Protein AF-0000000084497640 (afdb_homodimer)

Foldseek 3Di:
DFKDKDKDQAAQVVLVVLLCVLCVVVQKDFPDKDFVQVVQVVVVHGFGTKMKTFMDRVVLVVVVCVQPVCLVVCDDWIWMWHDDPNMTMIITGQSLVVCVPPVVDNSVSSVVVVVVSVVSSVVD/DFKDKDKDQAAQVVLVVLLCVLCVVVQKDFPDKDFVQVVCVVVVHGFGTKMKTFMDRVVLVVVVCVQPVCLVVCDDWIWMWHDDPNMTMIMTGQSLVVCVPPVVDNSVSSVVVVVVSVVSSVVD

Radius of gyration: 17.36 Å; Cα contacts (8 Å, |Δi|>4): 453; chains: 2; bounding box: 45×47×36 Å

Nearest PDB structures (foldseek):
  1q9u-assembly1_B  TM=9.230E-01  e=1.832E-12  Geobacillus stearothermophilus
  1j3m-assembly1_B  TM=8.803E-01  e=1.559E-10  Thermus thermophilus
  7tj1-assembly1_C  TM=8.825E-01  e=1.956E-09  Brucella abortus 2308
  7ojn-assembly1_L  TM=2.906E-01  e=2.923E+00  Mammarenavirus lassaense
  7ckl-assembly1_A  TM=2.192E-01  e=4.114E+00  Mammarenavirus lassaense

Sequence (248 aa):
MYSYERTVDKNAEQVFGELHKILKENNWVIMSYIDVKEIFSKMKEKLNPYYILDVCFPPAAVELIRDSIDIGAFIPCKLVLIENDGKTRILMPKPSVFSREYLNSDGKIAEKYESALIELINKIMYSYERTVDKNAEQVFGELHKILKENNWVIMSYIDVKEIFSKMKEKLNPYYILDVCFPPAAVELIRDSIDIGAFIPCKLVLIENDGKTRILMPKPSVFSREYLNSDGKIAEKYESALIELINKI

Solvent-accessible surface area (backbone atoms only — not comparable to full-atom values): 13259 Å² total; per-residue (Å²): 130,61,53,50,73,50,74,43,93,38,41,44,67,60,48,50,53,52,48,53,52,56,32,50,77,68,65,30,41,78,75,44,70,43,63,49,31,58,57,30,46,77,70,77,42,87,58,61,58,31,36,41,31,30,32,40,39,68,72,54,56,52,55,44,39,73,73,32,78,69,47,54,70,58,45,61,46,48,40,28,38,42,33,56,95,59,22,20,36,39,42,27,57,37,50,23,53,49,28,41,73,72,61,82,36,89,19,62,70,44,39,54,54,51,52,53,52,49,57,57,59,67,71,104,131,60,54,50,73,49,74,44,93,37,40,44,68,58,50,50,53,51,48,53,52,54,33,50,77,69,65,29,40,78,76,44,72,44,64,47,30,59,57,30,46,78,69,76,41,88,58,62,56,32,36,40,32,30,33,42,40,68,72,54,54,53,55,43,38,72,74,34,77,67,47,53,72,57,44,61,45,46,40,27,35,41,31,55,95,59,22,18,36,39,40,26,56,38,50,23,53,49,27,40,72,73,62,80,36,89,17,61,69,43,39,54,54,50,52,55,51,51,57,57,57,66,71,105

Organism: NCBI:txid312540

InterPro domains:
  IPR005180 Domain of unknown function DUF302 [PF03625] (4-123)
  IPR005180 Domain of unknown function DUF302 [cd14797] (4-124)
  IPR016796 Uncharacterised conserved protein UCP021774 [PIRSF021774] (1-123)
  IPR035923 TT1751-like domain superfamily [G3DSA:3.30.310.70] (1-123)
  IPR035923 TT1751-like domain superfamily [SSF103247] (1-123)

Structure (mmCIF, N/CA/C/O backbone):
data_AF-0000000084497640-model_v1
#
loop_
_entity.id
_entity.type
_entity.pdbx_description
1 polymer 'DUF302 domain-containing protein'
#
loop_
_atom_site.group_PDB
_atom_site.id
_atom_site.type_symbol
_atom_site.label_atom_id
_atom_site.label_alt_id
_atom_site.label_comp_id
_atom_site.label_asym_id
_atom_site.label_entity_id
_atom_site.label_seq_id
_atom_site.pdbx_PDB_ins_code
_atom_site.Cartn_x
_atom_site.Cartn_y
_atom_site.Cartn_z
_atom_site.occupancy
_atom_site.B_iso_or_equiv
_atom_site.auth_seq_id
_atom_site.auth_comp_id
_atom_site.auth_asym_id
_atom_site.auth_atom_id
_atom_site.pdbx_PDB_model_num
ATOM 1 N N . MET A 1 1 ? 0.017 -1.852 -18.906 1 89 1 MET A N 1
ATOM 2 C CA . MET A 1 1 ? -0.451 -2.752 -17.859 1 89 1 MET A CA 1
ATOM 3 C C . MET A 1 1 ? 0.077 -2.32 -16.484 1 89 1 MET A C 1
ATOM 5 O O . MET A 1 1 ? 1.282 -2.131 -16.312 1 89 1 MET A O 1
ATOM 9 N N . TYR A 1 2 ? -0.835 -2.217 -15.477 1 95.44 2 TYR A N 1
ATOM 10 C CA . TYR A 1 2 ? -0.455 -1.606 -14.203 1 95.44 2 TYR A CA 1
ATOM 11 C C . TYR A 1 2 ? 0.009 -2.662 -13.211 1 95.44 2 TYR A C 1
ATOM 13 O O . TYR A 1 2 ? 0.618 -2.336 -12.188 1 95.44 2 TYR A O 1
ATOM 21 N N . SER A 1 3 ? -0.295 -3.934 -13.547 1 97.69 3 SER A N 1
ATOM 22 C CA . SER A 1 3 ? -0.028 -4.992 -12.586 1 97.69 3 SER A CA 1
ATOM 23 C C . SER A 1 3 ? 0.501 -6.246 -13.273 1 97.69 3 SER A C 1
ATOM 25 O O . SER A 1 3 ? 0.356 -6.406 -14.484 1 97.69 3 SER A O 1
ATOM 27 N N . TYR A 1 4 ? 1.282 -6.945 -12.508 1 98.44 4 TYR A N 1
ATOM 28 C CA . TYR A 1 4 ? 1.566 -8.344 -12.812 1 98.44 4 TYR A CA 1
ATOM 29 C C . TYR A 1 4 ? 0.533 -9.266 -12.172 1 98.44 4 TYR A C 1
ATOM 31 O O . TYR A 1 4 ? 0.113 -9.039 -11.039 1 98.44 4 TYR A O 1
ATOM 39 N N . GLU A 1 5 ? 0.088 -10.25 -12.961 1 98 5 GLU A N 1
ATOM 40 C CA . GLU A 1 5 ? -0.88 -11.203 -12.43 1 98 5 GLU A CA 1
ATOM 41 C C . GLU A 1 5 ? -0.507 -12.633 -12.812 1 98 5 GLU A C 1
ATOM 43 O O . GLU A 1 5 ? -0.038 -12.883 -13.93 1 98 5 GLU A O 1
ATOM 48 N N . ARG A 1 6 ? -0.733 -13.523 -11.906 1 98.31 6 ARG A N 1
ATOM 49 C CA . ARG A 1 6 ? -0.476 -14.945 -12.117 1 98.31 6 ARG A CA 1
ATOM 50 C C . ARG A 1 6 ? -1.462 -15.805 -11.328 1 98.31 6 ARG A C 1
ATOM 52 O O . ARG A 1 6 ? -1.712 -15.547 -10.148 1 98.31 6 ARG A O 1
ATOM 59 N N . THR A 1 7 ? -2.045 -16.781 -12 1 98.62 7 THR A N 1
ATOM 60 C CA . THR A 1 7 ? -2.934 -17.719 -11.328 1 98.62 7 THR A CA 1
ATOM 61 C C . THR A 1 7 ? -2.277 -19.094 -11.203 1 98.62 7 THR A C 1
ATOM 63 O O . THR A 1 7 ? -1.694 -19.594 -12.164 1 98.62 7 THR A O 1
ATOM 66 N N . VAL A 1 8 ? -2.314 -19.641 -10.031 1 98.75 8 VAL A N 1
ATOM 67 C CA . VAL A 1 8 ? -1.711 -20.953 -9.781 1 98.75 8 VAL A CA 1
ATOM 68 C C . VAL A 1 8 ? -2.762 -21.906 -9.219 1 98.75 8 VAL A C 1
ATOM 70 O O . VAL A 1 8 ? -3.742 -21.469 -8.609 1 98.75 8 VAL A O 1
ATOM 73 N N . ASP A 1 9 ? -2.543 -23.219 -9.406 1 98.44 9 ASP A N 1
ATOM 74 C CA . ASP A 1 9 ? -3.459 -24.25 -8.938 1 98.44 9 ASP A CA 1
ATOM 75 C C . ASP A 1 9 ? -3.137 -24.656 -7.5 1 98.44 9 ASP A C 1
ATOM 77 O O . ASP A 1 9 ? -2.844 -25.828 -7.23 1 98.44 9 ASP A O 1
ATOM 81 N N . LYS A 1 10 ? -3.209 -23.75 -6.617 1 98.62 10 LYS A N 1
ATOM 82 C CA . LYS A 1 10 ? -2.988 -23.891 -5.18 1 98.62 10 LYS A CA 1
ATOM 83 C C . LYS A 1 10 ? -3.912 -22.969 -4.391 1 98.62 10 LYS A C 1
ATOM 85 O O . LYS A 1 10 ? -4.34 -21.922 -4.898 1 98.62 10 LYS A O 1
ATOM 90 N N . ASN A 1 11 ? -4.293 -23.328 -3.191 1 98.56 11 ASN A N 1
ATOM 91 C CA . ASN A 1 11 ? -5.094 -22.438 -2.371 1 98.56 11 ASN A CA 1
ATOM 92 C C . ASN A 1 11 ? -4.246 -21.312 -1.781 1 98.56 11 ASN A C 1
ATOM 94 O O . ASN A 1 11 ? -3.02 -21.328 -1.886 1 98.56 11 ASN A O 1
ATOM 98 N N . ALA A 1 12 ? -4.887 -20.359 -1.249 1 98.75 12 ALA A N 1
ATOM 99 C CA . ALA A 1 12 ? -4.219 -19.125 -0.833 1 98.75 12 ALA A CA 1
ATOM 100 C C . ALA A 1 12 ? -3.227 -19.406 0.295 1 98.75 12 ALA A C 1
ATOM 102 O O . ALA A 1 12 ? -2.16 -18.781 0.355 1 98.75 12 ALA A O 1
ATOM 103 N N . GLU A 1 13 ? -3.564 -20.25 1.23 1 98.31 13 GLU A N 1
ATOM 104 C CA . GLU A 1 13 ? -2.684 -20.562 2.352 1 98.31 13 GLU A CA 1
ATOM 105 C C . GLU A 1 13 ? -1.397 -21.234 1.872 1 98.31 13 GLU A C 1
ATOM 107 O O . GLU A 1 13 ? -0.313 -20.938 2.377 1 98.31 13 GLU A O 1
ATOM 112 N N . GLN A 1 14 ? -1.541 -22.156 0.966 1 98.69 14 GLN A N 1
ATOM 113 C CA . GLN A 1 14 ? -0.376 -22.797 0.363 1 98.69 14 GLN A CA 1
ATOM 114 C C . GLN A 1 14 ? 0.519 -21.766 -0.325 1 98.69 14 GLN A C 1
ATOM 116 O O . GLN A 1 14 ? 1.742 -21.797 -0.174 1 98.69 14 GLN A O 1
ATOM 121 N N . VAL A 1 15 ? -0.114 -20.875 -1.109 1 98.81 15 VAL A N 1
ATOM 122 C CA . VAL A 1 15 ? 0.632 -19.828 -1.817 1 98.81 15 VAL A CA 1
ATOM 123 C C . VAL A 1 15 ? 1.354 -18.938 -0.812 1 98.81 15 VAL A C 1
ATOM 125 O O . VAL A 1 15 ? 2.529 -18.609 -0.995 1 98.81 15 VAL A O 1
ATOM 128 N N . PHE A 1 16 ? 0.647 -18.547 0.263 1 98.75 16 PHE A N 1
ATOM 129 C CA . PHE A 1 16 ? 1.242 -17.703 1.296 1 98.75 16 PHE A CA 1
ATOM 130 C C . PHE A 1 16 ? 2.477 -18.359 1.891 1 98.75 16 PHE A C 1
ATOM 132 O O . PHE A 1 16 ? 3.521 -17.734 2.037 1 98.75 16 PHE A O 1
ATOM 139 N N . GLY A 1 17 ? 2.314 -19.594 2.25 1 98.62 17 GLY A N 1
ATOM 140 C CA . GLY A 1 17 ? 3.43 -20.328 2.822 1 98.62 17 GLY A CA 1
ATOM 141 C C . GLY A 1 17 ? 4.625 -20.422 1.892 1 98.62 17 GLY A C 1
ATOM 142 O O . GLY A 1 17 ? 5.762 -20.203 2.312 1 98.62 17 GLY A O 1
ATOM 143 N N . GLU A 1 18 ? 4.434 -20.766 0.661 1 98.62 18 GLU A N 1
ATOM 144 C CA . GLU A 1 18 ? 5.508 -20.859 -0.325 1 98.62 18 GLU A CA 1
ATOM 145 C C . GLU A 1 18 ? 6.152 -19.5 -0.568 1 98.62 18 GLU A C 1
ATOM 147 O O . GLU A 1 18 ? 7.375 -19.406 -0.705 1 98.62 18 GLU A O 1
ATOM 152 N N . LEU A 1 19 ? 5.289 -18.484 -0.699 1 98.75 19 LEU A N 1
ATOM 153 C CA . LEU A 1 19 ? 5.777 -17.125 -0.874 1 98.75 19 LEU A CA 1
ATOM 154 C C . LEU A 1 19 ? 6.695 -16.719 0.276 1 98.75 19 LEU A C 1
ATOM 156 O O . LEU A 1 19 ? 7.77 -16.156 0.051 1 98.75 19 LEU A O 1
ATOM 160 N N . HIS A 1 20 ? 6.246 -16.953 1.507 1 98.44 20 HIS A N 1
ATOM 161 C CA . HIS A 1 20 ? 7.043 -16.641 2.686 1 98.44 20 HIS A CA 1
ATOM 162 C C . HIS A 1 20 ? 8.414 -17.297 2.611 1 98.44 20 HIS A C 1
ATOM 164 O O . HIS A 1 20 ? 9.438 -16.656 2.861 1 98.44 20 HIS A O 1
ATOM 170 N N . LYS A 1 21 ? 8.445 -18.594 2.26 1 98.5 21 LYS A N 1
ATOM 171 C CA . LYS A 1 21 ? 9.688 -19.359 2.172 1 98.5 21 LYS A CA 1
ATOM 172 C C . LYS A 1 21 ? 10.609 -18.781 1.096 1 98.5 21 LYS A C 1
ATOM 174 O O . LYS A 1 21 ? 11.789 -18.531 1.349 1 98.5 21 LYS A O 1
ATOM 179 N N . ILE A 1 22 ? 10.055 -18.562 -0.081 1 98.62 22 ILE A N 1
ATOM 180 C CA . ILE A 1 22 ? 10.844 -18.094 -1.218 1 98.62 22 ILE A CA 1
ATOM 181 C C . ILE A 1 22 ? 11.414 -16.703 -0.92 1 98.62 22 ILE A C 1
ATOM 183 O O . ILE A 1 22 ? 12.586 -16.438 -1.203 1 98.62 22 ILE A O 1
ATOM 187 N N . LEU A 1 23 ? 10.578 -15.789 -0.378 1 98.62 23 LEU A N 1
ATOM 188 C CA . LEU A 1 23 ? 11.031 -14.438 -0.063 1 98.62 23 LEU A CA 1
ATOM 189 C C . LEU A 1 23 ? 12.133 -14.469 0.993 1 98.62 23 LEU A C 1
ATOM 191 O O . LEU A 1 23 ? 13.172 -13.82 0.833 1 98.62 23 LEU A O 1
ATOM 195 N N . LYS A 1 24 ? 11.922 -15.258 2.035 1 98 24 LYS A N 1
ATOM 196 C CA . LYS A 1 24 ? 12.906 -15.375 3.107 1 98 24 LYS A CA 1
ATOM 197 C C . LYS A 1 24 ? 14.25 -15.867 2.572 1 98 24 LYS A C 1
ATOM 199 O O . LYS A 1 24 ? 15.297 -15.336 2.926 1 98 24 LYS A O 1
ATOM 204 N N . GLU A 1 25 ? 14.242 -16.844 1.705 1 98.25 25 GLU A N 1
ATOM 205 C CA . GLU A 1 25 ? 15.453 -17.438 1.135 1 98.25 25 GLU A CA 1
ATOM 206 C C . GLU A 1 25 ? 16.188 -16.422 0.259 1 98.25 25 GLU A C 1
ATOM 208 O O . GLU A 1 25 ? 17.375 -16.625 -0.057 1 98.25 25 GLU A O 1
ATOM 213 N N . ASN A 1 26 ? 15.492 -15.422 -0.158 1 98.25 26 ASN A N 1
ATOM 214 C CA . ASN A 1 26 ? 16.094 -14.438 -1.053 1 98.25 26 ASN A CA 1
ATOM 215 C C . ASN A 1 26 ? 16.188 -13.07 -0.394 1 98.25 26 ASN A C 1
ATOM 217 O O . ASN A 1 26 ? 16.297 -12.055 -1.081 1 98.25 26 ASN A O 1
ATOM 221 N N . ASN A 1 27 ? 15.984 -12.93 0.915 1 97.12 27 ASN A N 1
ATOM 222 C CA . ASN A 1 27 ? 16.25 -11.766 1.755 1 97.12 27 ASN A CA 1
ATOM 223 C C . ASN A 1 27 ? 15.18 -10.695 1.574 1 97.12 27 ASN A C 1
ATOM 225 O O . ASN A 1 27 ? 15.453 -9.5 1.729 1 97.12 27 ASN A O 1
ATOM 229 N N . TRP A 1 28 ? 14.109 -11.117 1.105 1 98.19 28 TRP A N 1
ATOM 230 C CA . TRP A 1 28 ? 12.914 -10.289 1.163 1 98.19 28 TRP A CA 1
ATOM 231 C C . TRP A 1 28 ? 12.141 -10.539 2.451 1 98.19 28 TRP A C 1
ATOM 233 O O . TRP A 1 28 ? 12.297 -11.586 3.086 1 98.19 28 TRP A O 1
ATOM 243 N N . VAL A 1 29 ? 11.383 -9.547 2.799 1 96.62 29 VAL A N 1
ATOM 244 C CA . VAL A 1 29 ? 10.617 -9.625 4.035 1 96.62 29 VAL A CA 1
ATOM 245 C C . VAL A 1 29 ? 9.141 -9.344 3.754 1 96.62 29 VAL A C 1
ATOM 247 O O . VAL A 1 29 ? 8.812 -8.406 3.027 1 96.62 29 VAL A O 1
ATOM 250 N N . ILE A 1 30 ? 8.273 -10.234 4.242 1 97.81 30 ILE A N 1
ATOM 251 C CA . ILE A 1 30 ? 6.875 -9.836 4.34 1 97.81 30 ILE A CA 1
ATOM 252 C C . ILE A 1 30 ? 6.699 -8.852 5.496 1 97.81 30 ILE A C 1
ATOM 254 O O . ILE A 1 30 ? 6.715 -9.25 6.66 1 97.81 30 ILE A O 1
ATOM 258 N N . MET A 1 31 ? 6.52 -7.602 5.156 1 95.88 31 MET A N 1
ATOM 259 C CA . MET A 1 31 ? 6.469 -6.551 6.164 1 95.88 31 MET A CA 1
ATOM 260 C C . MET A 1 31 ? 5.16 -6.605 6.945 1 95.88 31 MET A C 1
ATOM 262 O O . MET A 1 31 ? 5.137 -6.336 8.148 1 95.88 31 MET A O 1
ATOM 266 N N . SER A 1 32 ? 4.121 -6.891 6.242 1 95.81 32 SER A N 1
ATOM 267 C CA . SER A 1 32 ? 2.791 -6.98 6.84 1 95.81 32 SER A CA 1
ATOM 268 C C . SER A 1 32 ? 1.856 -7.828 5.984 1 95.81 32 SER A C 1
ATOM 270 O O . SER A 1 32 ? 2.143 -8.086 4.812 1 95.81 32 SER A O 1
ATOM 272 N N . TYR A 1 33 ? 0.913 -8.336 6.535 1 96.81 33 TYR A N 1
ATOM 273 C CA . TYR A 1 33 ? -0.164 -8.977 5.789 1 96.81 33 TYR A CA 1
ATOM 274 C C . TYR A 1 33 ? -1.513 -8.727 6.449 1 96.81 33 TYR A C 1
ATOM 276 O O . TYR A 1 33 ? -1.582 -8.484 7.656 1 96.81 33 TYR A O 1
ATOM 284 N N . ILE A 1 34 ? -2.535 -8.719 5.734 1 97.75 34 ILE A N 1
ATOM 285 C CA . ILE A 1 34 ? -3.914 -8.578 6.184 1 97.75 34 ILE A CA 1
ATOM 286 C C . ILE A 1 34 ? -4.75 -9.75 5.676 1 97.75 34 ILE A C 1
ATOM 288 O O . ILE A 1 34 ? -4.715 -10.07 4.488 1 97.75 34 ILE A O 1
ATOM 292 N N . ASP A 1 35 ? -5.398 -10.461 6.625 1 97.69 35 ASP A N 1
ATOM 293 C CA . ASP A 1 35 ? -6.414 -11.445 6.27 1 97.69 35 ASP A CA 1
ATOM 294 C C . ASP A 1 35 ? -7.766 -10.781 6.023 1 97.69 35 ASP A C 1
ATOM 296 O O . ASP A 1 35 ? -8.531 -10.555 6.961 1 97.69 35 ASP A O 1
ATOM 300 N N . VAL A 1 36 ? -8.133 -10.562 4.781 1 98.12 36 VAL A N 1
ATOM 301 C CA . VAL A 1 36 ? -9.328 -9.797 4.426 1 98.12 36 VAL A CA 1
ATOM 302 C C . VAL A 1 36 ? -10.578 -10.625 4.715 1 98.12 36 VAL A C 1
ATOM 304 O O . VAL A 1 36 ? -11.609 -10.078 5.105 1 98.12 36 VAL A O 1
ATOM 307 N N . LYS A 1 37 ? -10.469 -11.867 4.516 1 98.06 37 LYS A N 1
ATOM 308 C CA . LYS A 1 37 ? -11.594 -12.734 4.84 1 98.06 37 LYS A CA 1
ATOM 309 C C . LYS A 1 37 ? -12 -12.578 6.301 1 98.06 37 LYS A C 1
ATOM 311 O O . LYS A 1 37 ? -13.195 -12.609 6.625 1 98.06 37 LYS A O 1
ATOM 316 N N . GLU A 1 38 ? -11.062 -12.531 7.18 1 97.06 38 GLU A N 1
ATOM 317 C CA . GLU A 1 38 ? -11.344 -12.336 8.602 1 97.06 38 GLU A CA 1
ATOM 318 C C . GLU A 1 38 ? -12.109 -11.039 8.836 1 97.06 38 GLU A C 1
ATOM 320 O O . GLU A 1 38 ? -13.031 -10.992 9.656 1 97.06 38 GLU A O 1
ATOM 325 N N . ILE A 1 39 ? -11.688 -9.945 8.195 1 96.56 39 ILE A N 1
ATOM 326 C CA . ILE A 1 39 ? -12.391 -8.672 8.305 1 96.56 39 ILE A CA 1
ATOM 327 C C . ILE A 1 39 ? -13.844 -8.844 7.875 1 96.56 39 ILE A C 1
ATOM 329 O O . ILE A 1 39 ? -14.758 -8.375 8.562 1 96.56 39 ILE A O 1
ATOM 333 N N . PHE A 1 40 ? -14.031 -9.492 6.75 1 98.31 40 PHE A N 1
ATOM 334 C CA . PHE A 1 40 ? -15.375 -9.742 6.238 1 98.31 40 PHE A CA 1
ATOM 335 C C . PHE A 1 40 ? -16.203 -10.516 7.25 1 98.31 40 PHE A C 1
ATOM 337 O O . PHE A 1 40 ? -17.359 -10.172 7.5 1 98.31 40 PHE A O 1
ATOM 344 N N . SER A 1 41 ? -15.562 -11.523 7.816 1 97.88 41 SER A N 1
ATOM 345 C CA . SER A 1 41 ? -16.266 -12.359 8.781 1 97.88 41 SER A CA 1
ATOM 346 C C . SER A 1 41 ? -16.734 -11.547 9.984 1 97.88 41 SER A C 1
ATOM 348 O O . SER A 1 41 ? -17.859 -11.711 10.453 1 97.88 41 SER A O 1
ATOM 350 N N . LYS A 1 42 ? -15.891 -10.633 10.492 1 96.38 42 LYS A N 1
ATOM 351 C CA . LYS A 1 42 ? -16.219 -9.781 11.625 1 96.38 42 LYS A CA 1
ATOM 352 C C . LYS A 1 42 ? -17.375 -8.844 11.289 1 96.38 42 LYS A C 1
ATOM 354 O O . LYS A 1 42 ? -18.109 -8.406 12.18 1 96.38 42 LYS A O 1
ATOM 359 N N . MET A 1 43 ? -17.594 -8.594 10.008 1 96.38 43 MET A N 1
ATOM 360 C CA . MET A 1 43 ? -18.672 -7.746 9.539 1 96.38 43 MET A CA 1
ATOM 361 C C . MET A 1 43 ? -19.875 -8.586 9.086 1 96.38 43 MET A C 1
ATOM 363 O O . MET A 1 43 ? -20.766 -8.086 8.406 1 96.38 43 MET A O 1
ATOM 367 N N . LYS A 1 44 ? -19.828 -9.898 9.367 1 96.94 44 LYS A N 1
ATOM 368 C CA . LYS A 1 44 ? -20.891 -10.852 9.055 1 96.94 44 LYS A CA 1
ATOM 369 C C . LYS A 1 44 ? -21.078 -10.984 7.547 1 96.94 44 LYS A C 1
ATOM 371 O O . LYS A 1 44 ? -22.203 -11.133 7.07 1 96.94 44 LYS A O 1
ATOM 376 N N . GLU A 1 45 ? -19.984 -10.844 6.852 1 97.31 45 GLU A N 1
ATOM 377 C CA . GLU A 1 45 ? -19.969 -11.039 5.402 1 97.31 45 GLU A CA 1
ATOM 378 C C . GLU A 1 45 ? -19.094 -12.242 5.027 1 97.31 45 GLU A C 1
ATOM 380 O O . GLU A 1 45 ? -18.297 -12.719 5.832 1 97.31 45 GLU A O 1
ATOM 385 N N . LYS A 1 46 ? -19.375 -12.797 3.801 1 97 46 LYS A N 1
ATOM 386 C CA . LYS A 1 46 ? -18.609 -13.938 3.314 1 97 46 LYS A CA 1
ATOM 387 C C . LYS A 1 46 ? -17.656 -13.523 2.197 1 97 46 LYS A C 1
ATOM 389 O O . LYS A 1 46 ? -18 -12.695 1.355 1 97 46 LYS A O 1
ATOM 394 N N . LEU A 1 47 ? -16.531 -14.062 2.199 1 98.31 47 LEU A N 1
ATOM 395 C CA . LEU A 1 47 ? -15.508 -13.867 1.183 1 98.31 47 LEU A CA 1
ATOM 396 C C . LEU A 1 47 ? -14.578 -15.078 1.109 1 98.31 47 LEU A C 1
ATOM 398 O O . LEU A 1 47 ? -14.211 -15.641 2.141 1 98.31 47 LEU A O 1
ATOM 402 N N . ASN A 1 48 ? -14.258 -15.516 -0.073 1 98.44 48 ASN A N 1
ATOM 403 C CA . ASN A 1 48 ? -13.203 -16.516 -0.212 1 98.44 48 ASN A CA 1
ATOM 404 C C . ASN A 1 48 ? -11.867 -16.016 0.332 1 98.44 48 ASN A C 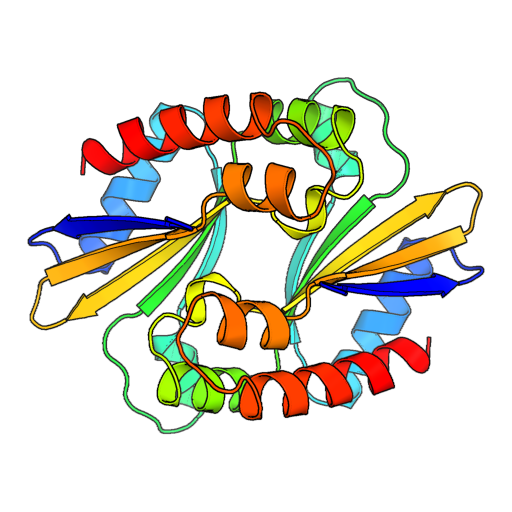1
ATOM 406 O O . ASN A 1 48 ? -11.688 -14.812 0.524 1 98.44 48 ASN A O 1
ATOM 410 N N . PRO A 1 49 ? -10.891 -16.938 0.624 1 98.75 49 PRO A N 1
ATOM 411 C CA . PRO A 1 49 ? -9.594 -16.484 1.144 1 98.75 49 PRO A CA 1
ATOM 412 C C . PRO A 1 49 ? -8.977 -15.367 0.309 1 98.75 49 PRO A C 1
ATOM 414 O O . PRO A 1 49 ? -8.914 -15.469 -0.919 1 98.75 49 PRO A O 1
ATOM 417 N N . TYR A 1 50 ? -8.625 -14.352 0.926 1 98.81 50 TYR A N 1
ATOM 418 C CA . TYR A 1 50 ? -8.141 -13.094 0.362 1 98.81 50 TYR A CA 1
ATOM 419 C C . TYR A 1 50 ? -7.129 -12.43 1.287 1 98.81 50 TYR A C 1
ATOM 421 O O . TYR A 1 50 ? -7.469 -12.039 2.406 1 98.81 50 TYR A O 1
ATOM 429 N N . TYR A 1 51 ? -5.816 -12.312 0.786 1 98.75 51 TYR A N 1
ATOM 430 C CA . TYR A 1 51 ? -4.746 -11.727 1.588 1 98.75 51 TYR A CA 1
ATOM 431 C C . TYR A 1 51 ? -4.102 -10.555 0.861 1 98.75 51 TYR A C 1
ATOM 433 O O . TYR A 1 51 ? -3.934 -10.586 -0.361 1 98.75 51 TYR A O 1
ATOM 441 N N . ILE A 1 52 ? -3.816 -9.555 1.606 1 98.69 52 ILE A N 1
ATOM 442 C CA . ILE A 1 52 ? -2.988 -8.461 1.115 1 98.69 52 ILE A CA 1
ATOM 443 C C . ILE A 1 52 ? -1.657 -8.438 1.862 1 98.69 52 ILE A C 1
ATOM 445 O O . ILE A 1 52 ? -1.63 -8.375 3.094 1 98.69 52 ILE A O 1
ATOM 449 N N . LEU A 1 53 ? -0.602 -8.477 1.145 1 98.56 53 LEU A N 1
ATOM 450 C CA . LEU A 1 53 ? 0.732 -8.5 1.733 1 98.56 53 LEU A CA 1
ATOM 451 C C . LEU A 1 53 ? 1.549 -7.297 1.276 1 98.56 53 LEU A C 1
ATOM 453 O O . LEU A 1 53 ? 1.468 -6.891 0.115 1 98.56 53 LEU A O 1
ATOM 457 N N . ASP A 1 54 ? 2.332 -6.758 2.135 1 98.12 54 ASP A N 1
ATOM 458 C CA . ASP A 1 54 ? 3.432 -5.855 1.8 1 98.12 54 ASP A CA 1
ATOM 459 C C . ASP A 1 54 ? 4.777 -6.578 1.889 1 98.12 54 ASP A C 1
ATOM 461 O O . ASP A 1 54 ? 5.105 -7.16 2.924 1 98.12 54 ASP A O 1
ATOM 465 N N . VAL A 1 55 ? 5.512 -6.535 0.806 1 98.31 55 VAL A N 1
ATOM 466 C CA . VAL A 1 55 ? 6.809 -7.199 0.817 1 98.31 55 VAL A CA 1
ATOM 467 C C . VAL A 1 55 ? 7.902 -6.207 0.438 1 98.31 55 VAL A C 1
ATOM 469 O O . VAL A 1 55 ? 7.652 -5.246 -0.294 1 98.31 55 VAL A O 1
ATOM 472 N N . CYS A 1 56 ? 9.047 -6.52 0.939 1 97.75 56 CYS A N 1
ATOM 473 C CA . CYS A 1 56 ? 10.094 -5.547 0.657 1 97.75 56 CYS A CA 1
ATOM 474 C C . CYS A 1 56 ? 11.469 -6.207 0.684 1 97.75 56 CYS A C 1
ATOM 476 O O . CYS A 1 56 ? 11.664 -7.215 1.362 1 97.75 56 CYS A O 1
ATOM 478 N N . PHE A 1 57 ? 12.266 -5.73 -0.107 1 97.88 57 PHE A N 1
ATOM 479 C CA . PHE A 1 57 ? 13.711 -5.891 -0.052 1 97.88 57 PHE A CA 1
ATOM 480 C C . PHE A 1 57 ? 14.383 -4.617 0.444 1 97.88 57 PHE A C 1
ATOM 482 O O . PHE A 1 57 ? 14.492 -3.639 -0.299 1 97.88 57 PHE A O 1
ATOM 489 N N . PRO A 1 58 ? 14.938 -4.637 1.735 1 96.75 58 PRO A N 1
ATOM 490 C CA . PRO A 1 58 ? 15.328 -3.385 2.383 1 96.75 58 PRO A CA 1
ATOM 491 C C . PRO A 1 58 ? 16.312 -2.57 1.542 1 96.75 58 PRO A C 1
ATOM 493 O O . PRO A 1 58 ? 16.141 -1.359 1.384 1 96.75 58 PRO A O 1
ATOM 496 N N . PRO A 1 59 ? 17.297 -3.154 0.916 1 97.25 59 PRO A N 1
ATOM 497 C CA . PRO A 1 59 ? 18.156 -2.352 0.036 1 97.25 59 PRO A CA 1
ATOM 498 C C . PRO A 1 59 ? 17.375 -1.666 -1.081 1 97.25 59 PRO A C 1
ATOM 500 O O . PRO A 1 59 ? 17.734 -0.563 -1.504 1 97.25 59 PRO A O 1
ATOM 503 N N . ALA A 1 60 ? 16.359 -2.289 -1.611 1 97 60 ALA A N 1
ATOM 504 C CA . ALA A 1 60 ? 15.5 -1.693 -2.635 1 97 60 ALA A CA 1
ATOM 505 C C . ALA A 1 60 ? 14.82 -0.426 -2.115 1 97 60 ALA A C 1
ATOM 507 O O . ALA A 1 60 ? 14.758 0.584 -2.818 1 97 60 ALA A O 1
ATOM 508 N N . ALA A 1 61 ? 14.273 -0.542 -0.882 1 97 61 ALA A N 1
ATOM 509 C CA . ALA A 1 61 ? 13.602 0.614 -0.29 1 97 61 ALA A CA 1
ATOM 510 C C . ALA A 1 61 ? 14.531 1.823 -0.245 1 97 61 ALA A C 1
ATOM 512 O O . ALA A 1 61 ? 14.125 2.941 -0.566 1 97 61 ALA A O 1
ATOM 513 N N . VAL A 1 62 ? 15.789 1.61 0.112 1 98 62 VAL A N 1
ATOM 514 C CA . VAL A 1 62 ? 16.781 2.676 0.22 1 98 62 VAL A CA 1
ATOM 515 C C . VAL A 1 62 ? 17.016 3.307 -1.151 1 98 62 VAL A C 1
ATOM 517 O O . VAL A 1 62 ? 16.953 4.527 -1.299 1 98 62 VAL A O 1
ATOM 520 N N . GLU A 1 63 ? 17.234 2.459 -2.137 1 97.88 63 GLU A N 1
ATOM 521 C CA . GLU A 1 63 ? 17.5 2.947 -3.484 1 97.88 63 GLU A CA 1
ATOM 522 C C . GLU A 1 63 ? 16.297 3.693 -4.051 1 97.88 63 GLU A C 1
ATOM 524 O O . GLU A 1 63 ? 16.453 4.738 -4.691 1 97.88 63 GLU A O 1
ATOM 529 N N . LEU A 1 64 ? 15.133 3.209 -3.832 1 98 64 LEU A N 1
ATOM 530 C CA . LEU A 1 64 ? 13.914 3.787 -4.379 1 98 64 LEU A CA 1
ATOM 531 C C . LEU A 1 64 ? 13.633 5.152 -3.756 1 98 64 LEU A C 1
ATOM 533 O O . LEU A 1 64 ? 13.328 6.109 -4.469 1 98 64 LEU A O 1
ATOM 537 N N . ILE A 1 65 ? 13.742 5.227 -2.418 1 97.94 65 ILE A N 1
ATOM 538 C CA . ILE A 1 65 ? 13.438 6.469 -1.719 1 97.94 65 ILE A CA 1
ATOM 539 C C . ILE A 1 65 ? 14.484 7.527 -2.066 1 97.94 65 ILE A C 1
ATOM 541 O O . ILE A 1 65 ? 14.156 8.711 -2.205 1 97.94 65 ILE A O 1
ATOM 545 N N . ARG A 1 66 ? 15.742 7.094 -2.293 1 96.25 66 ARG A N 1
ATOM 546 C CA . ARG A 1 66 ? 16.781 8.023 -2.725 1 96.25 66 ARG A CA 1
ATOM 547 C C . ARG A 1 66 ? 16.484 8.57 -4.117 1 96.25 66 ARG A C 1
ATOM 549 O O . ARG A 1 66 ? 16.797 9.727 -4.418 1 96.25 66 ARG A O 1
ATOM 556 N N . ASP A 1 67 ? 15.883 7.738 -4.914 1 96.06 67 ASP A N 1
ATOM 557 C CA . ASP A 1 67 ? 15.523 8.148 -6.273 1 96.06 67 ASP A CA 1
ATOM 558 C C . ASP A 1 67 ? 14.359 9.125 -6.262 1 96.06 67 ASP A C 1
ATOM 560 O O . ASP A 1 67 ? 14.336 10.078 -7.043 1 96.06 67 ASP A O 1
ATOM 564 N N . SER A 1 68 ? 13.367 8.883 -5.41 1 96.94 68 SER A N 1
ATOM 565 C CA . SER A 1 68 ? 12.219 9.758 -5.215 1 96.94 68 SER A CA 1
ATOM 566 C C . SER A 1 68 ? 11.664 9.633 -3.801 1 96.94 68 SER A C 1
ATOM 568 O O . SER A 1 68 ? 11.156 8.578 -3.414 1 96.94 68 SER A O 1
ATOM 570 N N . ILE A 1 69 ? 11.672 10.773 -3.148 1 97.06 69 ILE A N 1
ATOM 571 C CA . ILE A 1 69 ? 11.25 10.766 -1.752 1 97.06 69 ILE A CA 1
ATOM 572 C C . ILE A 1 69 ? 9.766 10.398 -1.661 1 97.06 69 ILE A C 1
ATOM 574 O O . ILE A 1 69 ? 9.312 9.875 -0.644 1 97.06 69 ILE A O 1
ATOM 578 N N . ASP A 1 70 ? 8.992 10.57 -2.764 1 97.81 70 ASP A N 1
ATOM 579 C CA . ASP A 1 70 ? 7.547 10.367 -2.742 1 97.81 70 ASP A CA 1
ATOM 580 C C . ASP A 1 70 ? 7.191 8.914 -3.062 1 97.81 70 ASP A C 1
ATOM 582 O O . ASP A 1 70 ? 6.023 8.531 -3.012 1 97.81 70 ASP A O 1
ATOM 586 N N . ILE A 1 71 ? 8.188 8.078 -3.348 1 98.25 71 ILE A N 1
ATOM 587 C CA . ILE A 1 71 ? 7.93 6.711 -3.781 1 98.25 71 ILE A CA 1
ATOM 588 C C . ILE A 1 71 ? 7.293 5.918 -2.639 1 98.25 71 ILE A C 1
ATOM 590 O O . ILE A 1 71 ? 6.723 4.848 -2.859 1 98.25 71 ILE A O 1
ATOM 594 N N . GLY A 1 72 ? 7.34 6.414 -1.353 1 98.12 72 GLY A N 1
ATOM 595 C CA . GLY A 1 72 ? 6.664 5.809 -0.217 1 98.12 72 GLY A CA 1
ATOM 596 C C . GLY A 1 72 ? 5.168 5.672 -0.417 1 98.12 72 GLY A C 1
ATOM 597 O O . GLY A 1 72 ? 4.52 4.859 0.244 1 98.12 72 GLY A O 1
ATOM 598 N N . ALA A 1 73 ? 4.605 6.461 -1.295 1 97.81 73 ALA A N 1
ATOM 599 C CA . ALA A 1 73 ? 3.189 6.395 -1.646 1 97.81 73 ALA A CA 1
ATOM 600 C C . ALA A 1 73 ? 2.859 5.082 -2.348 1 97.81 73 ALA A C 1
ATOM 602 O O . ALA A 1 73 ? 1.691 4.695 -2.443 1 97.81 73 ALA A O 1
ATOM 603 N N . PHE A 1 74 ? 3.934 4.344 -2.836 1 97.44 74 PHE A N 1
ATOM 604 C CA . PHE A 1 74 ? 3.67 3.17 -3.658 1 97.44 74 PHE A CA 1
ATOM 605 C C . PHE A 1 74 ? 4.445 1.963 -3.145 1 97.44 74 PHE A C 1
ATOM 607 O O . PHE A 1 74 ? 4.367 0.875 -3.719 1 97.44 74 PHE A O 1
ATOM 614 N N . ILE A 1 75 ? 5.242 2.156 -2.115 1 97.19 75 ILE A N 1
ATOM 615 C CA . ILE A 1 75 ? 5.957 1.05 -1.488 1 97.19 75 ILE A CA 1
ATOM 616 C C . ILE A 1 75 ? 5.547 0.938 -0.021 1 97.19 75 ILE A C 1
ATOM 618 O O . ILE A 1 75 ? 5.086 1.913 0.578 1 97.19 75 ILE A O 1
ATOM 622 N N . PRO A 1 76 ? 5.777 -0.268 0.651 1 97.31 76 PRO A N 1
ATOM 623 C CA . PRO A 1 76 ? 6.387 -1.488 0.116 1 97.31 76 PRO A CA 1
ATOM 624 C C . PRO A 1 76 ? 5.562 -2.117 -1.005 1 97.31 76 PRO A C 1
ATOM 626 O O . PRO A 1 76 ? 4.414 -1.722 -1.229 1 97.31 76 PRO A O 1
ATOM 629 N N . CYS A 1 77 ? 6.211 -2.994 -1.72 1 97.44 77 CYS A N 1
ATOM 630 C CA . CYS A 1 77 ? 5.52 -3.66 -2.816 1 97.44 77 CYS A CA 1
ATOM 631 C C . CYS A 1 77 ? 4.379 -4.527 -2.297 1 97.44 77 CYS A C 1
ATOM 633 O O . CYS A 1 77 ? 4.566 -5.312 -1.364 1 97.44 77 CYS A O 1
ATOM 635 N N . LYS A 1 78 ? 3.262 -4.445 -2.951 1 98.31 78 LYS A N 1
ATOM 636 C CA . LYS A 1 78 ? 2.053 -5.145 -2.527 1 98.31 78 LYS A CA 1
ATOM 637 C C . LYS A 1 78 ? 1.832 -6.41 -3.35 1 98.31 78 LYS A C 1
ATOM 639 O O . LYS A 1 78 ? 2.068 -6.418 -4.559 1 98.31 78 LYS A O 1
ATOM 644 N N . LEU A 1 79 ? 1.431 -7.488 -2.658 1 98.81 79 LEU A N 1
ATOM 645 C CA . LEU A 1 79 ? 0.902 -8.695 -3.277 1 98.81 79 LEU A CA 1
ATOM 646 C C . LEU A 1 79 ? -0.492 -9.016 -2.748 1 98.81 79 LEU A C 1
ATOM 648 O O . LEU A 1 79 ? -0.725 -8.977 -1.537 1 98.81 79 LEU A O 1
ATOM 652 N N . VAL A 1 80 ? -1.375 -9.297 -3.641 1 98.88 80 VAL A N 1
ATOM 653 C CA . VAL A 1 80 ? -2.723 -9.711 -3.26 1 98.88 80 VAL A CA 1
ATOM 654 C C . VAL A 1 80 ? -2.961 -11.156 -3.678 1 98.88 80 VAL A C 1
ATOM 656 O O . VAL A 1 80 ? -2.705 -11.531 -4.824 1 98.88 80 VAL A O 1
ATOM 659 N N . LEU A 1 81 ? -3.33 -11.953 -2.74 1 98.94 81 LEU A N 1
ATOM 660 C CA . LEU A 1 81 ? -3.719 -13.336 -3.012 1 98.94 81 LEU A CA 1
ATOM 661 C C . LEU A 1 81 ? -5.234 -13.484 -2.988 1 98.94 81 LEU A C 1
ATOM 663 O O . LEU A 1 81 ? -5.867 -13.281 -1.949 1 98.94 81 LEU A O 1
ATOM 667 N N . ILE A 1 82 ? -5.801 -13.828 -4.145 1 98.88 82 ILE A N 1
ATOM 668 C CA . ILE A 1 82 ? -7.246 -13.977 -4.281 1 98.88 82 ILE A CA 1
ATOM 669 C C . ILE A 1 82 ? -7.582 -15.414 -4.668 1 98.88 82 ILE A C 1
ATOM 671 O O . ILE A 1 82 ? -7.281 -15.852 -5.781 1 98.88 82 ILE A O 1
ATOM 675 N N . GLU A 1 83 ? -8.227 -16.109 -3.791 1 98.81 83 GLU A N 1
ATOM 676 C CA . GLU A 1 83 ? -8.547 -17.516 -4.074 1 98.81 83 GLU A CA 1
ATOM 677 C C . GLU A 1 83 ? -9.953 -17.656 -4.652 1 98.81 83 GLU A C 1
ATOM 679 O O . GLU A 1 83 ? -10.898 -17.031 -4.16 1 98.81 83 GLU A O 1
ATOM 684 N N . ASN A 1 84 ? -10.062 -18.328 -5.699 1 97.75 84 ASN A N 1
ATOM 685 C CA . ASN A 1 84 ? -11.328 -18.75 -6.281 1 97.75 84 ASN A CA 1
ATOM 686 C C . ASN A 1 84 ? -11.273 -20.203 -6.754 1 97.75 84 ASN A C 1
ATOM 688 O O . ASN A 1 84 ? -10.422 -20.562 -7.562 1 97.75 84 ASN A O 1
ATOM 692 N N . ASP A 1 85 ? -12.211 -21.031 -6.23 1 96.5 85 ASP A N 1
ATOM 693 C CA . ASP A 1 85 ? -12.383 -22.422 -6.648 1 96.5 85 ASP A CA 1
ATOM 694 C C . ASP A 1 85 ? -11.062 -23.188 -6.566 1 96.5 85 ASP A C 1
ATOM 696 O O . ASP A 1 85 ? -10.641 -23.828 -7.539 1 96.5 85 ASP A O 1
ATOM 700 N N . GLY A 1 86 ? -10.367 -23 -5.551 1 96.5 86 GLY A N 1
ATOM 701 C CA . GLY A 1 86 ? -9.164 -23.766 -5.266 1 96.5 86 GLY A CA 1
ATOM 702 C C . GLY A 1 86 ? -7.93 -23.234 -5.969 1 96.5 86 GLY A C 1
ATOM 703 O O . GLY A 1 86 ? -6.844 -23.797 -5.844 1 96.5 86 GLY A O 1
ATOM 704 N N . LYS A 1 87 ? -8.125 -22.219 -6.77 1 98.69 87 LYS A N 1
ATOM 705 C CA . LYS A 1 87 ? -7.004 -21.547 -7.422 1 98.69 87 LYS A CA 1
ATOM 706 C C . LYS A 1 87 ? -6.758 -20.172 -6.816 1 98.69 87 LYS A C 1
ATOM 708 O O . LYS A 1 87 ? -7.688 -19.531 -6.324 1 98.69 87 LYS A O 1
ATOM 713 N N . THR A 1 88 ? -5.52 -19.781 -6.824 1 98.88 88 THR A N 1
ATOM 714 C CA . THR A 1 88 ? -5.188 -18.469 -6.266 1 98.88 88 THR A CA 1
ATOM 715 C C . THR A 1 88 ? -4.578 -17.562 -7.328 1 98.88 88 THR A C 1
ATOM 717 O O . THR A 1 88 ? -3.611 -17.938 -7.992 1 98.88 88 THR A O 1
ATOM 720 N N . ARG A 1 89 ? -5.191 -16.438 -7.523 1 98.88 89 ARG A N 1
ATOM 721 C CA . ARG A 1 89 ? -4.633 -15.359 -8.344 1 98.88 89 ARG A CA 1
ATOM 722 C C . ARG A 1 89 ? -3.73 -14.453 -7.512 1 98.88 89 ARG A C 1
ATOM 724 O O . ARG A 1 89 ? -4.121 -13.992 -6.438 1 98.88 89 ARG A O 1
ATOM 731 N N . ILE A 1 90 ? -2.494 -14.32 -7.938 1 98.88 90 ILE A N 1
ATOM 732 C CA . ILE A 1 90 ? -1.544 -13.375 -7.352 1 98.88 90 ILE A CA 1
ATOM 733 C C . ILE A 1 90 ? -1.534 -12.086 -8.164 1 98.88 90 ILE A C 1
ATOM 735 O O . ILE A 1 90 ? -1.286 -12.102 -9.375 1 98.88 90 ILE A O 1
ATOM 739 N N . LEU A 1 91 ? -1.915 -11.023 -7.547 1 98.75 91 LEU A N 1
ATOM 740 C CA . LEU A 1 91 ? -1.973 -9.703 -8.164 1 98.75 91 LEU A CA 1
ATOM 741 C C . LEU A 1 91 ? -0.928 -8.766 -7.559 1 98.75 91 LEU A C 1
ATOM 743 O O . LEU A 1 91 ? -0.852 -8.625 -6.336 1 98.75 91 LEU A O 1
ATOM 747 N N . MET A 1 92 ? -0.074 -8.18 -8.398 1 98.69 92 MET A N 1
ATOM 748 C CA . MET A 1 92 ? 0.983 -7.285 -7.941 1 98.69 92 MET A CA 1
ATOM 749 C C . MET A 1 92 ? 0.972 -5.98 -8.734 1 98.69 92 MET A C 1
ATOM 751 O O . MET A 1 92 ? 1.393 -5.949 -9.891 1 98.69 92 MET A O 1
ATOM 755 N N . PRO A 1 93 ? 0.48 -4.867 -8.148 1 98.38 93 PRO A N 1
ATOM 756 C CA . PRO A 1 93 ? 0.667 -3.584 -8.828 1 98.38 93 PRO A CA 1
ATOM 757 C C . PRO A 1 93 ? 2.135 -3.273 -9.102 1 98.38 93 PRO A C 1
ATOM 759 O O . PRO A 1 93 ? 3.008 -3.631 -8.305 1 98.38 93 PRO A O 1
ATOM 762 N N . LYS A 1 94 ? 2.393 -2.594 -10.195 1 97.94 94 LYS A N 1
ATOM 763 C CA . LYS A 1 94 ? 3.762 -2.324 -10.625 1 97.94 94 LYS A CA 1
ATOM 764 C C . LYS A 1 94 ? 4.203 -0.923 -10.211 1 97.94 94 LYS A C 1
ATOM 766 O O . LYS A 1 94 ? 3.861 0.062 -10.867 1 97.94 94 LYS A O 1
ATOM 771 N N . PRO A 1 95 ? 5.055 -0.857 -9.195 1 97.19 95 PRO A N 1
ATOM 772 C CA . PRO A 1 95 ? 5.531 0.463 -8.773 1 97.19 95 PRO A CA 1
ATOM 773 C C . PRO A 1 95 ? 6.215 1.231 -9.906 1 97.19 95 PRO A C 1
ATOM 775 O O . PRO A 1 95 ? 6.207 2.465 -9.906 1 97.19 95 PRO A O 1
ATOM 778 N N . SER A 1 96 ? 6.801 0.486 -10.898 1 97.69 96 SER A N 1
ATOM 779 C CA . SER A 1 96 ? 7.484 1.143 -12.008 1 97.69 96 SER A CA 1
ATOM 780 C C . SER A 1 96 ? 6.516 1.987 -12.828 1 97.69 96 SER A C 1
ATOM 782 O O . SER A 1 96 ? 6.871 3.072 -13.297 1 97.69 96 SER A O 1
ATOM 784 N N . VAL A 1 97 ? 5.332 1.511 -13 1 97.38 97 VAL A N 1
ATOM 785 C CA . VAL A 1 97 ? 4.305 2.236 -13.742 1 97.38 97 VAL A CA 1
ATOM 786 C C . VAL A 1 97 ? 3.936 3.516 -12.992 1 97.38 97 VAL A C 1
ATOM 788 O O . VAL A 1 97 ? 3.869 4.594 -13.586 1 97.38 97 VAL A O 1
ATOM 791 N N . PHE A 1 98 ? 3.785 3.371 -11.656 1 96.88 98 PHE A N 1
ATOM 792 C CA . PHE A 1 98 ? 3.379 4.516 -10.844 1 96.88 98 PHE A CA 1
ATOM 793 C C . PHE A 1 98 ? 4.5 5.543 -10.758 1 96.88 98 PHE A C 1
ATOM 795 O O . PHE A 1 98 ? 4.246 6.75 -10.797 1 96.88 98 PHE A O 1
ATOM 802 N N . SER A 1 99 ? 5.73 5.043 -10.68 1 96.56 99 SER A N 1
ATOM 803 C CA . SER A 1 99 ? 6.887 5.934 -10.688 1 96.56 99 SER A CA 1
ATOM 804 C C . SER A 1 99 ? 6.918 6.789 -11.953 1 96.56 99 SER A C 1
ATOM 806 O O . SER A 1 99 ? 7.148 7.996 -11.883 1 96.56 99 SER A O 1
ATOM 808 N N . ARG A 1 100 ? 6.656 6.191 -13.07 1 96.62 100 ARG A N 1
ATOM 809 C CA . ARG A 1 100 ? 6.699 6.883 -14.352 1 96.62 100 ARG A CA 1
ATOM 810 C C . ARG A 1 100 ? 5.523 7.844 -14.5 1 96.62 100 ARG A C 1
ATOM 812 O O . ARG A 1 100 ? 5.691 8.977 -14.961 1 96.62 100 ARG A O 1
ATOM 819 N N . GLU A 1 101 ? 4.449 7.359 -14.062 1 96.38 101 GLU A N 1
ATOM 820 C CA . GLU A 1 101 ? 3.221 8.086 -14.359 1 96.38 101 GLU A CA 1
ATOM 821 C C . GLU A 1 101 ? 3.021 9.242 -13.383 1 96.38 101 GLU A C 1
ATOM 823 O O . GLU A 1 101 ? 2.484 10.289 -13.75 1 96.38 101 GLU A O 1
ATOM 828 N N . TYR A 1 102 ? 3.498 9.016 -12.117 1 96.44 102 TYR A N 1
ATOM 829 C CA . TYR A 1 102 ? 3.051 9.992 -11.133 1 96.44 102 TYR A CA 1
ATOM 830 C C . TYR A 1 102 ? 4.238 10.672 -10.453 1 96.44 102 TYR A C 1
ATOM 832 O O . TYR A 1 102 ? 4.09 11.734 -9.852 1 96.44 102 TYR A O 1
ATOM 840 N N . LEU A 1 103 ? 5.426 10.055 -10.492 1 96.19 103 LEU A N 1
ATOM 841 C CA . LEU A 1 103 ? 6.527 10.578 -9.695 1 96.19 103 LEU A CA 1
ATOM 842 C C . LEU A 1 103 ? 7.609 11.18 -10.586 1 96.19 103 LEU A C 1
ATOM 844 O O . LEU A 1 103 ? 8.711 11.484 -10.109 1 96.19 103 LEU A O 1
ATOM 848 N N . ASN A 1 104 ? 7.422 11.398 -11.836 1 92.75 104 ASN A N 1
ATOM 849 C CA . ASN A 1 104 ? 8.383 11.953 -12.781 1 92.75 104 ASN A CA 1
ATOM 850 C C . ASN A 1 104 ? 9.695 11.18 -12.766 1 92.75 104 ASN A C 1
ATOM 852 O O . ASN A 1 104 ? 10.773 11.781 -12.82 1 92.75 104 ASN A O 1
ATOM 856 N N . SER A 1 105 ? 9.711 9.969 -12.406 1 93.5 105 SER A N 1
ATOM 857 C CA . SER A 1 105 ? 10.836 9.047 -12.477 1 93.5 105 SER A CA 1
ATOM 858 C C . SER A 1 105 ? 10.727 8.125 -13.688 1 93.5 105 SER A C 1
ATOM 860 O O . SER A 1 105 ? 9.633 7.895 -14.195 1 93.5 105 SER A O 1
ATOM 862 N N . ASP A 1 106 ? 11.875 7.715 -14.242 1 94.62 106 ASP A N 1
ATOM 863 C CA . ASP A 1 106 ? 11.836 6.809 -15.391 1 94.62 106 ASP A CA 1
ATOM 864 C C . ASP A 1 106 ? 11.43 5.398 -14.961 1 94.62 106 ASP A C 1
ATOM 866 O O . ASP A 1 106 ? 11.195 4.531 -15.805 1 94.62 106 ASP A O 1
ATOM 870 N N . GLY A 1 107 ? 11.359 5.156 -13.742 1 96.06 107 GLY A N 1
ATOM 871 C CA . GLY A 1 107 ? 10.828 3.916 -13.195 1 96.06 107 GLY A CA 1
ATOM 872 C C . GLY A 1 107 ? 11.812 2.762 -13.281 1 96.06 107 GLY A C 1
ATOM 873 O O . GLY A 1 107 ? 11.453 1.615 -13 1 96.06 107 GLY A O 1
ATOM 874 N N . LYS A 1 108 ? 13.156 3.035 -13.641 1 97.62 108 LYS A N 1
ATOM 875 C CA . LYS A 1 108 ? 14.125 1.967 -13.898 1 97.62 108 LYS A CA 1
ATOM 876 C C . LYS A 1 108 ? 14.492 1.236 -12.609 1 97.62 108 LYS A C 1
ATOM 878 O O . LYS A 1 108 ? 14.633 0.012 -12.609 1 97.62 108 LYS A O 1
ATOM 883 N N . ILE A 1 109 ? 14.656 1.98 -11.508 1 97.94 109 ILE A N 1
ATOM 884 C CA . ILE A 1 109 ? 15 1.363 -10.234 1 97.94 109 ILE A CA 1
ATOM 885 C C . ILE A 1 109 ? 13.836 0.499 -9.75 1 97.94 109 ILE A C 1
ATOM 887 O O . ILE A 1 109 ? 14.039 -0.628 -9.297 1 97.94 109 ILE A O 1
ATOM 891 N N . ALA A 1 110 ? 12.617 1.041 -9.852 1 97.62 110 ALA A N 1
ATOM 892 C CA . ALA A 1 110 ? 11.43 0.272 -9.477 1 97.62 110 ALA A CA 1
ATOM 893 C C . ALA A 1 110 ? 11.297 -0.982 -10.336 1 97.62 110 ALA A C 1
ATOM 895 O O . ALA A 1 110 ? 10.945 -2.053 -9.828 1 97.62 110 ALA A O 1
ATOM 896 N N . GLU A 1 111 ? 11.578 -0.858 -11.602 1 97.81 111 GLU A N 1
ATOM 897 C CA . GLU A 1 111 ? 11.477 -1.978 -12.531 1 97.81 111 GLU A CA 1
ATOM 898 C C . GLU A 1 111 ? 12.477 -3.078 -12.18 1 97.81 111 GLU A C 1
ATOM 900 O O . GLU A 1 111 ? 12.172 -4.266 -12.336 1 97.81 111 GLU A O 1
ATOM 905 N N . LYS A 1 112 ? 13.648 -2.65 -11.836 1 98.19 112 LYS A N 1
ATOM 906 C CA . LYS A 1 112 ? 14.688 -3.586 -11.422 1 98.19 112 LYS A CA 1
ATOM 907 C C . LYS A 1 112 ? 14.18 -4.508 -10.312 1 98.19 112 LYS A C 1
ATOM 909 O O . LYS A 1 112 ? 14.234 -5.734 -10.445 1 98.19 112 LYS A O 1
ATOM 914 N N . TYR A 1 113 ? 13.617 -3.979 -9.258 1 97.94 113 TYR A N 1
ATOM 915 C CA . TYR A 1 113 ? 13.211 -4.762 -8.102 1 97.94 113 TYR A CA 1
ATOM 916 C C . TYR A 1 113 ? 11.875 -5.457 -8.352 1 97.94 113 TYR A C 1
ATOM 918 O O . TYR A 1 113 ? 11.641 -6.559 -7.855 1 97.94 113 TYR A O 1
ATOM 926 N N . GLU A 1 114 ? 10.992 -4.789 -9.109 1 97.75 114 GLU A N 1
ATOM 927 C CA . GLU A 1 114 ? 9.758 -5.41 -9.578 1 97.75 114 GLU A CA 1
ATOM 928 C C . GLU A 1 114 ? 10.047 -6.711 -10.32 1 97.75 114 GLU A C 1
ATOM 930 O O . GLU A 1 114 ? 9.406 -7.734 -10.062 1 97.75 114 GLU A O 1
ATOM 935 N N . SER A 1 115 ? 11.023 -6.672 -11.266 1 98.38 115 SER A N 1
ATOM 936 C CA . SER A 1 115 ? 11.391 -7.844 -12.055 1 98.38 115 SER A CA 1
ATOM 937 C C . SER A 1 115 ? 11.953 -8.953 -11.164 1 98.38 115 SER A C 1
ATOM 939 O O . SER A 1 115 ? 11.664 -10.133 -11.375 1 98.38 115 SER A O 1
ATOM 941 N N . ALA A 1 116 ? 12.766 -8.586 -10.211 1 98.56 116 ALA A N 1
ATOM 942 C CA . ALA A 1 116 ? 13.32 -9.555 -9.266 1 98.56 116 ALA A CA 1
ATOM 943 C C . ALA A 1 116 ? 12.219 -10.25 -8.477 1 98.56 116 ALA A C 1
ATOM 945 O O . ALA A 1 116 ? 12.242 -11.469 -8.289 1 98.56 116 ALA A O 1
ATOM 946 N N . LEU A 1 117 ? 11.234 -9.469 -7.953 1 98.62 117 LEU A N 1
ATOM 947 C CA . LEU A 1 117 ? 10.125 -10.031 -7.184 1 98.62 117 LEU A CA 1
ATOM 948 C C . LEU A 1 117 ? 9.266 -10.945 -8.047 1 98.62 117 LEU A C 1
ATOM 950 O O . LEU A 1 117 ? 8.844 -12.016 -7.602 1 98.62 117 LEU A O 1
ATOM 954 N N . ILE A 1 118 ? 9.016 -10.531 -9.32 1 98.62 118 ILE A N 1
ATOM 955 C CA . ILE A 1 118 ? 8.219 -11.32 -10.25 1 98.62 118 ILE A CA 1
ATOM 956 C C . ILE A 1 118 ? 8.898 -12.672 -10.492 1 98.62 118 ILE A C 1
ATOM 958 O O . ILE A 1 118 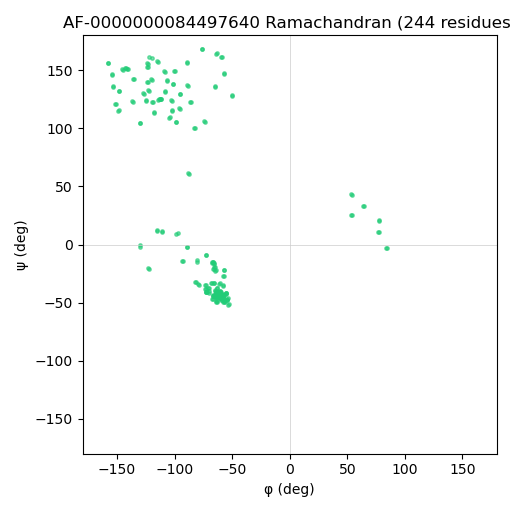? 8.234 -13.703 -10.539 1 98.62 118 ILE A O 1
ATOM 962 N N . GLU A 1 119 ? 10.211 -12.656 -10.617 1 98.62 119 GLU A N 1
ATOM 963 C CA . GLU A 1 119 ? 10.953 -13.898 -10.805 1 98.62 119 GLU A CA 1
ATOM 964 C C . GLU A 1 119 ? 10.742 -14.844 -9.625 1 98.62 119 GLU A C 1
ATOM 966 O O . GLU A 1 119 ? 10.633 -16.062 -9.805 1 98.62 119 GLU A O 1
ATOM 971 N N . LEU A 1 120 ? 10.734 -14.312 -8.422 1 98.62 120 LEU A N 1
ATOM 972 C CA . LEU A 1 120 ? 10.508 -15.133 -7.238 1 98.62 120 LEU A CA 1
ATOM 973 C C . LEU A 1 120 ? 9.086 -15.68 -7.227 1 98.62 120 LEU A C 1
ATOM 975 O O . LEU A 1 120 ? 8.867 -16.859 -6.922 1 98.62 120 LEU A O 1
ATOM 979 N N . ILE A 1 121 ? 8.078 -14.828 -7.543 1 98.44 121 ILE A N 1
ATOM 980 C CA . ILE A 1 121 ? 6.68 -15.234 -7.559 1 98.44 121 ILE A CA 1
ATOM 981 C C . ILE A 1 121 ? 6.477 -16.344 -8.586 1 98.44 121 ILE A C 1
ATOM 983 O O . ILE A 1 121 ? 5.688 -17.266 -8.359 1 98.44 121 ILE A O 1
ATOM 987 N N . ASN A 1 122 ? 7.258 -16.297 -9.703 1 98.44 122 ASN A N 1
ATOM 988 C CA . ASN A 1 122 ? 7.129 -17.266 -10.781 1 98.44 122 ASN A CA 1
ATOM 989 C C . ASN A 1 122 ? 7.562 -18.656 -10.344 1 98.44 122 ASN A C 1
ATOM 991 O O . ASN A 1 122 ? 7.254 -19.656 -11.008 1 98.44 122 ASN A O 1
ATOM 995 N N . LYS A 1 123 ? 8.25 -18.734 -9.266 1 97.88 123 LYS A N 1
ATOM 996 C CA . LYS A 1 123 ? 8.719 -20.016 -8.758 1 97.88 123 LYS A CA 1
ATOM 997 C C . LYS A 1 123 ? 7.613 -20.75 -7.996 1 97.88 123 LYS A C 1
ATOM 999 O O . LYS A 1 123 ? 7.73 -21.938 -7.703 1 97.88 123 LYS A O 1
ATOM 1004 N N . ILE A 1 124 ? 6.605 -20.062 -7.695 1 97.19 124 ILE A N 1
ATOM 1005 C CA . ILE A 1 124 ? 5.488 -20.656 -6.965 1 97.19 124 ILE A CA 1
ATOM 1006 C C . ILE A 1 124 ? 4.68 -21.547 -7.895 1 97.19 124 ILE A C 1
ATOM 1008 O O . ILE A 1 124 ? 4.266 -21.125 -8.977 1 97.19 124 ILE A O 1
ATOM 1012 N N . MET B 1 1 ? -4.91 14.969 -10.133 1 89.44 1 MET B N 1
ATOM 1013 C CA . MET B 1 1 ? -4.031 14.828 -8.977 1 89.44 1 MET B CA 1
ATOM 1014 C C . MET B 1 1 ? -4.191 13.461 -8.336 1 89.44 1 MET B C 1
ATOM 1016 O O . MET B 1 1 ? -5.309 13.039 -8.023 1 89.44 1 MET B O 1
ATOM 1020 N N . TYR B 1 2 ? -3.057 12.758 -8.07 1 95.62 2 TYR B N 1
ATOM 1021 C CA . TYR B 1 2 ? -3.127 11.359 -7.656 1 95.62 2 TYR B CA 1
ATOM 1022 C C . TYR B 1 2 ? -3.143 11.242 -6.137 1 95.62 2 TYR B C 1
ATOM 1024 O O . TYR B 1 2 ? -3.463 10.188 -5.594 1 95.62 2 TYR B O 1
ATOM 1032 N N . SER B 1 3 ? -2.791 12.375 -5.477 1 97.75 3 SER B N 1
ATOM 1033 C CA . SER B 1 3 ? -2.627 12.312 -4.027 1 97.75 3 SER B CA 1
ATOM 1034 C C . SER B 1 3 ? -3.158 13.578 -3.357 1 97.75 3 SER B C 1
ATOM 1036 O O . SER B 1 3 ? -3.334 14.609 -4.016 1 97.75 3 SER B O 1
ATOM 1038 N N . TYR B 1 4 ? -3.586 13.359 -2.15 1 98.44 4 TYR B N 1
ATOM 1039 C CA . TYR B 1 4 ? -3.764 14.469 -1.214 1 98.44 4 TYR B CA 1
ATOM 1040 C C . TYR B 1 4 ? -2.484 14.727 -0.428 1 98.44 4 TYR B C 1
ATOM 1042 O O . TYR B 1 4 ? -1.796 13.789 -0.022 1 98.44 4 TYR B O 1
ATOM 1050 N N . GLU B 1 5 ? -2.17 16.016 -0.289 1 98 5 GLU B N 1
ATOM 1051 C CA . GLU B 1 5 ? -0.978 16.375 0.476 1 98 5 GLU B CA 1
ATOM 1052 C C . GLU B 1 5 ? -1.255 17.547 1.415 1 98 5 GLU B C 1
ATOM 1054 O O . GLU B 1 5 ? -1.98 18.469 1.059 1 98 5 GLU B O 1
ATOM 1059 N N . ARG B 1 6 ? -0.664 17.469 2.57 1 98.31 6 ARG B N 1
ATOM 1060 C CA . ARG B 1 6 ? -0.778 18.531 3.576 1 98.31 6 ARG B CA 1
ATOM 1061 C C . ARG B 1 6 ? 0.492 18.625 4.41 1 98.31 6 ARG B C 1
ATOM 1063 O O . ARG B 1 6 ? 1.024 17.609 4.863 1 98.31 6 ARG B O 1
ATOM 1070 N N . THR B 1 7 ? 0.986 19.844 4.578 1 98.62 7 THR B N 1
ATOM 1071 C CA . THR B 1 7 ? 2.145 20.062 5.438 1 98.62 7 THR B CA 1
ATOM 1072 C C . THR B 1 7 ? 1.735 20.766 6.727 1 98.62 7 THR B C 1
ATOM 1074 O O . THR B 1 7 ? 0.974 21.734 6.695 1 98.62 7 THR B O 1
ATOM 1077 N N . VAL B 1 8 ? 2.186 20.25 7.828 1 98.81 8 VAL B N 1
ATOM 1078 C CA . VAL B 1 8 ? 1.854 20.844 9.125 1 98.81 8 VAL B CA 1
ATOM 1079 C C . VAL B 1 8 ? 3.137 21.188 9.875 1 98.81 8 VAL B C 1
ATOM 1081 O O . VAL B 1 8 ? 4.184 20.578 9.648 1 98.81 8 VAL B O 1
ATOM 1084 N N . ASP B 1 9 ? 3.053 22.156 10.812 1 98.44 9 ASP B N 1
ATOM 1085 C CA . ASP B 1 9 ? 4.195 22.594 11.609 1 98.44 9 ASP B CA 1
ATOM 1086 C C . ASP B 1 9 ? 4.344 21.75 12.867 1 98.44 9 ASP B C 1
ATOM 1088 O O . ASP B 1 9 ? 4.301 22.266 13.984 1 98.44 9 ASP B O 1
ATOM 1092 N N . LYS B 1 10 ? 4.551 20.5 12.695 1 98.62 10 LYS B N 1
ATOM 1093 C CA . LYS B 1 10 ? 4.766 19.484 13.727 1 98.62 10 LYS B CA 1
ATOM 1094 C C . LYS B 1 10 ? 5.746 18.422 13.242 1 98.62 10 LYS B C 1
ATOM 1096 O O . LYS B 1 10 ? 5.867 18.172 12.047 1 98.62 10 LYS B O 1
ATOM 1101 N N . ASN B 1 11 ? 6.484 17.812 14.141 1 98.56 11 ASN B N 1
ATOM 1102 C CA . ASN B 1 11 ? 7.359 16.719 13.734 1 98.56 11 ASN B CA 1
ATOM 1103 C C . ASN B 1 11 ? 6.574 15.438 13.492 1 98.56 11 ASN B C 1
ATOM 1105 O O . ASN B 1 11 ? 5.383 15.367 13.797 1 98.56 11 ASN B O 1
ATOM 1109 N N . ALA B 1 12 ? 7.203 14.5 12.922 1 98.81 12 ALA B N 1
ATOM 1110 C CA . ALA B 1 12 ? 6.523 13.297 12.445 1 98.81 12 ALA B CA 1
ATOM 1111 C C . ALA B 1 12 ? 5.938 12.5 13.602 1 98.81 12 ALA B C 1
ATOM 1113 O O . ALA B 1 12 ? 4.859 11.914 13.477 1 98.81 12 ALA B O 1
ATOM 1114 N N . GLU B 1 13 ? 6.629 12.406 14.703 1 98.31 13 GLU B N 1
ATOM 1115 C CA . GLU B 1 13 ? 6.152 11.656 15.859 1 98.31 13 GLU B CA 1
ATOM 1116 C C . GLU B 1 13 ? 4.879 12.281 16.438 1 98.31 13 GLU B C 1
ATOM 1118 O O . GLU B 1 13 ? 3.953 11.562 16.812 1 98.31 13 GLU B O 1
ATOM 1123 N N . GLN B 1 14 ? 4.887 13.578 16.531 1 98.69 14 GLN B N 1
ATOM 1124 C CA . GLN B 1 14 ? 3.689 14.289 16.969 1 98.69 14 GLN B CA 1
ATOM 1125 C C . GLN B 1 14 ? 2.512 14.016 16.047 1 98.69 14 GLN B C 1
ATOM 1127 O O . GLN B 1 14 ? 1.396 13.758 16.5 1 98.69 14 GLN B O 1
ATOM 1132 N N . VAL B 1 15 ? 2.764 14.102 14.727 1 98.81 15 VAL B N 1
ATOM 1133 C CA . VAL B 1 15 ? 1.718 13.859 13.742 1 98.81 15 VAL B CA 1
ATOM 1134 C C . VAL B 1 15 ? 1.199 12.43 13.875 1 98.81 15 VAL B C 1
ATOM 1136 O O . VAL B 1 15 ? -0.012 12.195 13.852 1 98.81 15 VAL B O 1
ATOM 1139 N N . PHE B 1 16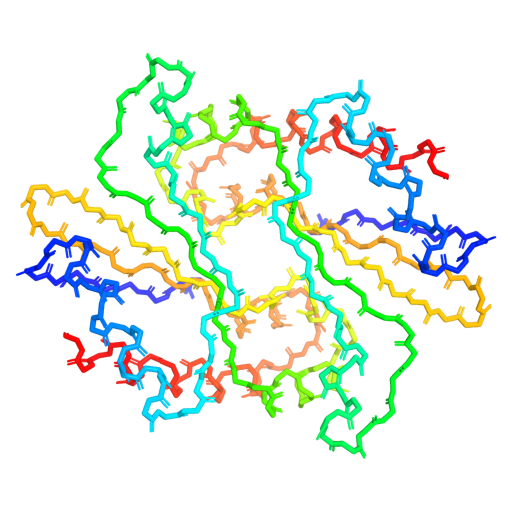 ? 2.131 11.453 14.016 1 98.75 16 PHE B N 1
ATOM 1140 C CA . PHE B 1 16 ? 1.75 10.055 14.172 1 98.75 16 PHE B CA 1
ATOM 1141 C C . PHE B 1 16 ? 0.833 9.875 15.375 1 98.75 16 PHE B C 1
ATOM 1143 O O . PHE B 1 16 ? -0.203 9.219 15.281 1 98.75 16 PHE B O 1
ATOM 1150 N N . GLY B 1 17 ? 1.26 10.438 16.484 1 98.62 17 GLY B N 1
ATOM 1151 C CA . GLY B 1 17 ? 0.458 10.344 17.688 1 98.62 17 GLY B CA 1
ATOM 1152 C C . GLY B 1 17 ? -0.929 10.938 17.531 1 98.62 17 GLY B C 1
ATOM 1153 O O . GLY B 1 17 ? -1.92 10.328 17.938 1 98.62 17 GLY B O 1
ATOM 1154 N N . GLU B 1 18 ? -1.051 12.109 17 1 98.62 18 GLU B N 1
ATOM 1155 C CA . GLU B 1 18 ? -2.334 12.773 16.781 1 98.62 18 GLU B CA 1
ATOM 1156 C C . GLU B 1 18 ? -3.199 11.984 15.797 1 98.62 18 GLU B C 1
ATOM 1158 O O . GLU B 1 18 ? -4.41 11.867 15.992 1 98.62 18 GLU B O 1
ATOM 1163 N N . LEU B 1 19 ? -2.564 11.547 14.727 1 98.75 19 LEU B N 1
ATOM 1164 C CA . LEU B 1 19 ? -3.26 10.734 13.742 1 98.75 19 LEU B CA 1
ATOM 1165 C C . LEU B 1 19 ? -3.863 9.492 14.391 1 98.75 19 LEU B C 1
ATOM 1167 O O . LEU B 1 19 ? -5.02 9.148 14.133 1 98.75 19 LEU B O 1
ATOM 1171 N N . HIS B 1 20 ? -3.051 8.766 15.164 1 98.5 20 HIS B N 1
ATOM 1172 C CA . HIS B 1 20 ? -3.521 7.578 15.859 1 98.5 20 HIS B CA 1
ATOM 1173 C C . HIS B 1 20 ? -4.758 7.883 16.703 1 98.5 20 HIS B C 1
ATOM 1175 O O . HIS B 1 20 ? -5.742 7.145 16.656 1 98.5 20 HIS B O 1
ATOM 1181 N N . LYS B 1 21 ? -4.715 8.992 17.469 1 98.5 21 LYS B N 1
ATOM 1182 C CA . LYS B 1 21 ? -5.82 9.383 18.344 1 98.5 21 LYS B CA 1
ATOM 1183 C C . LYS B 1 21 ? -7.074 9.695 17.531 1 98.5 21 LYS B C 1
ATOM 1185 O O . LYS B 1 21 ? -8.156 9.188 17.828 1 98.5 21 LYS B O 1
ATOM 1190 N N . ILE B 1 22 ? -6.914 10.508 16.484 1 98.62 22 ILE B N 1
ATOM 1191 C CA . ILE B 1 22 ? -8.047 10.953 15.688 1 98.62 22 ILE B CA 1
ATOM 1192 C C . ILE B 1 22 ? -8.688 9.758 14.992 1 98.62 22 ILE B C 1
ATOM 1194 O O . ILE B 1 22 ? -9.914 9.641 14.953 1 98.62 22 ILE B O 1
ATOM 1198 N N . LEU B 1 23 ? -7.863 8.867 14.391 1 98.62 23 LEU B N 1
ATOM 1199 C CA . LEU B 1 23 ? -8.391 7.691 13.703 1 98.62 23 LEU B CA 1
ATOM 1200 C C . LEU B 1 23 ? -9.133 6.777 14.672 1 98.62 23 LEU B C 1
ATOM 1202 O O . LEU B 1 23 ? -10.25 6.344 14.383 1 98.62 23 LEU B O 1
ATOM 1206 N N . LYS B 1 24 ? -8.531 6.535 15.828 1 98 24 LYS B N 1
ATOM 1207 C CA . LYS B 1 24 ? -9.148 5.68 16.844 1 98 24 LYS B CA 1
ATOM 1208 C C . LYS B 1 24 ? -10.508 6.23 17.266 1 98 24 LYS B C 1
ATOM 1210 O O . LYS B 1 24 ? -11.477 5.48 17.375 1 98 24 LYS B O 1
ATOM 1215 N N . GLU B 1 25 ? -10.609 7.508 17.484 1 98.25 25 GLU B N 1
ATOM 1216 C CA . GLU B 1 25 ? -11.836 8.156 17.922 1 98.25 25 GLU B CA 1
ATOM 1217 C C . GLU B 1 25 ? -12.93 8.062 16.859 1 98.25 25 GLU B C 1
ATOM 1219 O O . GLU B 1 25 ? -14.109 8.281 17.141 1 98.25 25 GLU B O 1
ATOM 1224 N N . ASN B 1 26 ? -12.516 7.809 15.656 1 98.25 26 ASN B N 1
ATOM 1225 C CA . ASN B 1 26 ? -13.469 7.754 14.555 1 98.25 26 ASN B CA 1
ATOM 1226 C C . ASN B 1 26 ? -13.562 6.352 13.953 1 98.25 26 ASN B C 1
ATOM 1228 O O . ASN B 1 26 ? -13.992 6.188 12.812 1 98.25 26 ASN B O 1
ATOM 1232 N N . ASN B 1 27 ? -13.008 5.316 14.586 1 97.19 27 ASN B N 1
ATOM 1233 C CA . ASN B 1 27 ? -13.172 3.893 14.305 1 97.19 27 ASN B CA 1
ATOM 1234 C C . ASN B 1 27 ? -12.352 3.463 13.094 1 97.19 27 ASN B C 1
ATOM 1236 O O . ASN B 1 27 ? -12.719 2.518 12.391 1 97.19 27 ASN B O 1
ATOM 1240 N N . TRP B 1 28 ? -11.414 4.23 12.805 1 98.25 28 TRP B N 1
ATOM 1241 C CA . TRP B 1 28 ? -10.375 3.801 11.875 1 98.25 28 TRP B CA 1
ATOM 1242 C C . TRP B 1 28 ? -9.242 3.1 12.617 1 98.25 28 TRP B C 1
ATOM 1244 O O . TRP B 1 28 ? -9.062 3.297 13.82 1 98.25 28 TRP B O 1
ATOM 1254 N N . VAL B 1 29 ? -8.555 2.303 11.859 1 96.81 29 VAL B N 1
ATOM 1255 C CA . VAL B 1 29 ? -7.465 1.53 12.445 1 96.81 29 VAL B CA 1
ATOM 1256 C C . VAL B 1 29 ? -6.184 1.758 11.641 1 96.81 29 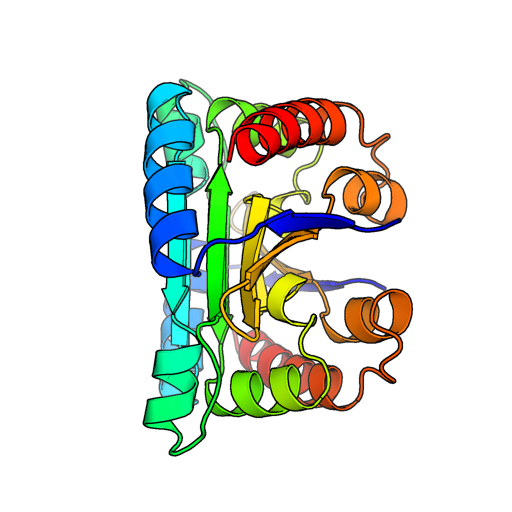VAL B C 1
ATOM 1258 O O . VAL B 1 29 ? -6.203 1.739 10.414 1 96.81 29 VAL B O 1
ATOM 1261 N N . ILE B 1 30 ? -5.098 2.076 12.359 1 97.81 30 ILE B N 1
ATOM 1262 C CA . ILE B 1 30 ? -3.795 1.927 11.719 1 97.81 30 ILE B CA 1
ATOM 1263 C C . ILE B 1 30 ? -3.43 0.447 11.633 1 97.81 30 ILE B C 1
ATOM 1265 O O . ILE B 1 30 ? -3.055 -0.165 12.633 1 97.81 30 ILE B O 1
ATOM 1269 N N . MET B 1 31 ? -3.514 -0.09 10.453 1 95.81 31 MET B N 1
ATOM 1270 C CA . MET B 1 31 ? -3.324 -1.525 10.266 1 95.81 31 MET B CA 1
ATOM 1271 C C . MET B 1 31 ? -1.853 -1.902 10.398 1 95.81 31 MET B C 1
ATOM 1273 O O . MET B 1 31 ? -1.526 -2.971 10.914 1 95.81 31 MET B O 1
ATOM 1277 N N . SER B 1 32 ? -1.026 -1.058 9.891 1 95.69 32 SER B N 1
ATOM 1278 C CA . SER B 1 32 ? 0.416 -1.271 9.945 1 95.69 32 SER B CA 1
ATOM 1279 C C . SER B 1 32 ? 1.175 0.044 9.789 1 95.69 32 SER B C 1
ATOM 1281 O O . SER B 1 32 ? 0.604 1.049 9.359 1 95.69 32 SER B O 1
ATOM 1283 N N . TYR B 1 33 ? 2.291 0.079 10.242 1 96.94 33 TYR B N 1
ATOM 1284 C CA . TYR B 1 33 ? 3.189 1.194 9.961 1 96.94 33 TYR B CA 1
ATOM 1285 C C . TYR B 1 33 ? 4.625 0.709 9.789 1 96.94 33 TYR B C 1
ATOM 1287 O O . TYR B 1 33 ? 4.996 -0.345 10.305 1 96.94 33 TYR B O 1
ATOM 1295 N N . ILE B 1 34 ? 5.379 1.392 9.055 1 97.75 34 ILE B N 1
ATOM 1296 C CA . ILE B 1 34 ? 6.801 1.144 8.828 1 97.75 34 ILE B CA 1
ATOM 1297 C C . ILE B 1 34 ? 7.602 2.398 9.172 1 97.75 34 ILE B C 1
ATOM 1299 O O . ILE B 1 34 ? 7.27 3.496 8.719 1 97.75 34 ILE B O 1
ATOM 1303 N N . ASP B 1 35 ? 8.594 2.221 10.086 1 97.75 35 ASP B N 1
ATOM 1304 C CA . ASP B 1 35 ? 9.586 3.264 10.32 1 97.75 35 ASP B CA 1
ATOM 1305 C C . ASP B 1 35 ? 10.711 3.191 9.289 1 97.75 35 ASP B C 1
ATOM 1307 O O . ASP B 1 35 ? 11.68 2.441 9.469 1 97.75 35 ASP B O 1
ATOM 1311 N N . VAL B 1 36 ? 10.664 4.031 8.281 1 98.19 36 VAL B N 1
ATOM 1312 C CA . VAL B 1 36 ? 11.594 3.957 7.164 1 98.19 36 VAL B CA 1
ATOM 1313 C C . VAL B 1 36 ? 12.977 4.438 7.605 1 98.19 36 VAL B C 1
ATOM 1315 O O . VAL B 1 36 ? 14 3.928 7.141 1 98.19 36 VAL B O 1
ATOM 1318 N N . LYS B 1 37 ? 12.984 5.375 8.445 1 98.12 37 LYS B N 1
ATOM 1319 C CA . LYS B 1 37 ? 14.266 5.844 8.969 1 98.12 37 LYS B CA 1
ATOM 1320 C C . LYS B 1 37 ? 15.039 4.703 9.617 1 98.12 37 LYS B C 1
ATOM 1322 O O . LYS B 1 37 ? 16.266 4.633 9.5 1 98.12 37 LYS B O 1
ATOM 1327 N N . GLU B 1 38 ? 14.383 3.898 10.367 1 97.19 38 GLU B N 1
ATOM 1328 C CA . GLU B 1 38 ? 15.023 2.748 11 1 97.19 38 GLU B CA 1
ATOM 1329 C C . GLU B 1 38 ? 15.648 1.824 9.953 1 97.19 38 GLU B C 1
ATOM 1331 O O . GLU B 1 38 ? 16.75 1.302 10.148 1 97.19 38 GLU B O 1
ATOM 1336 N N . ILE B 1 39 ? 14.914 1.541 8.867 1 96.69 39 ILE B N 1
ATOM 1337 C CA . ILE B 1 39 ? 15.438 0.72 7.777 1 96.69 39 ILE B CA 1
ATOM 1338 C C . ILE B 1 39 ? 16.719 1.344 7.23 1 96.69 39 ILE B C 1
ATOM 1340 O O . ILE B 1 39 ? 17.719 0.648 7.031 1 96.69 39 ILE B O 1
ATOM 1344 N N . PHE B 1 40 ? 16.672 2.637 6.988 1 98.38 40 PHE B N 1
ATOM 1345 C CA . PHE B 1 40 ? 17.844 3.359 6.48 1 98.38 40 PHE B CA 1
ATOM 1346 C C . PHE B 1 40 ? 19.016 3.217 7.43 1 98.38 40 PHE B C 1
ATOM 1348 O O . PHE B 1 40 ? 20.141 2.963 6.996 1 98.38 40 PHE B O 1
ATOM 1355 N N . SER B 1 41 ? 18.688 3.352 8.727 1 97.94 41 SER B N 1
ATOM 1356 C CA . SER B 1 41 ? 19.75 3.268 9.727 1 97.94 41 SER B CA 1
ATOM 1357 C C . SER B 1 41 ? 20.422 1.899 9.703 1 97.94 41 SER B C 1
ATOM 1359 O O . SER B 1 41 ? 21.656 1.804 9.797 1 97.94 41 SER B O 1
ATOM 1361 N N . LYS B 1 42 ? 19.656 0.812 9.547 1 96.56 42 LYS B N 1
ATOM 1362 C CA . LYS B 1 42 ? 20.172 -0.55 9.492 1 96.56 42 LYS B CA 1
ATOM 1363 C C . LYS B 1 42 ? 21.047 -0.752 8.258 1 96.56 42 LYS B C 1
ATOM 1365 O O . LYS B 1 42 ? 21.938 -1.606 8.25 1 96.56 42 LYS B O 1
ATOM 1370 N N . MET B 1 43 ? 20.828 0.083 7.242 1 96.5 43 MET B N 1
ATOM 1371 C CA . MET B 1 43 ? 21.609 0.032 6.016 1 96.5 43 MET B CA 1
ATOM 1372 C C . MET B 1 43 ? 22.734 1.068 6.043 1 96.5 43 MET B C 1
ATOM 1374 O O . MET B 1 43 ? 23.328 1.378 5.008 1 96.5 43 MET B O 1
ATOM 1378 N N . LYS B 1 44 ? 22.969 1.704 7.203 1 97.19 44 LYS B N 1
ATOM 1379 C CA . LYS B 1 44 ? 24.016 2.697 7.438 1 97.19 44 LYS B CA 1
ATOM 1380 C C . LYS B 1 44 ? 23.781 3.939 6.582 1 97.19 44 LYS B C 1
ATOM 1382 O O . LYS B 1 44 ? 24.75 4.543 6.09 1 97.19 44 LYS B O 1
ATOM 1387 N N . GLU B 1 45 ? 22.531 4.223 6.371 1 97.56 45 GLU B N 1
ATOM 1388 C CA . GLU B 1 45 ? 22.125 5.43 5.656 1 97.56 45 GLU B CA 1
ATOM 1389 C C . GLU B 1 45 ? 21.359 6.383 6.574 1 97.56 45 GLU B C 1
ATOM 1391 O O . GLU B 1 45 ? 20.891 5.98 7.641 1 97.56 45 GLU B O 1
ATOM 1396 N N . LYS B 1 46 ? 21.375 7.695 6.164 1 97.19 46 LYS B N 1
ATOM 1397 C CA . LYS B 1 46 ? 20.656 8.703 6.949 1 97.19 46 LYS B CA 1
ATOM 1398 C C . LYS B 1 46 ? 19.375 9.148 6.238 1 97.19 46 LYS B C 1
ATOM 1400 O O . LYS B 1 46 ? 19.359 9.289 5.012 1 97.19 46 LYS B O 1
ATOM 1405 N N . LEU B 1 47 ? 18.391 9.336 6.969 1 98.38 47 LEU B N 1
ATOM 1406 C CA . LEU B 1 47 ? 17.109 9.836 6.508 1 98.38 47 LEU B CA 1
ATOM 1407 C C . LEU B 1 47 ? 16.359 10.555 7.629 1 98.38 47 LEU B C 1
ATOM 1409 O O . LEU B 1 47 ? 16.375 10.102 8.773 1 98.38 47 LEU B O 1
ATOM 1413 N N . ASN B 1 48 ? 15.789 11.703 7.34 1 98.5 48 ASN B N 1
ATOM 1414 C CA . ASN B 1 48 ? 14.883 12.32 8.305 1 98.5 48 ASN B CA 1
ATOM 1415 C C . ASN B 1 48 ? 13.703 11.406 8.633 1 98.5 48 ASN B C 1
ATOM 1417 O O . ASN B 1 48 ? 13.422 10.453 7.895 1 98.5 48 ASN B O 1
ATOM 1421 N N . PRO B 1 49 ? 12.984 11.656 9.773 1 98.75 49 PRO B N 1
ATOM 1422 C CA . PRO B 1 49 ? 11.836 10.805 10.125 1 98.75 49 PRO B CA 1
ATOM 1423 C C . PRO B 1 49 ? 10.867 10.625 8.961 1 98.75 49 PRO B C 1
ATOM 1425 O O . PRO B 1 49 ? 10.477 11.602 8.32 1 98.75 49 PRO B O 1
ATOM 1428 N N . TYR B 1 50 ? 10.555 9.445 8.68 1 98.81 50 TYR B N 1
ATOM 1429 C CA . TYR B 1 50 ? 9.766 8.992 7.539 1 98.81 50 TYR B CA 1
ATOM 1430 C C . TYR B 1 50 ? 8.977 7.734 7.883 1 98.81 50 TYR B C 1
ATOM 1432 O O . TYR B 1 50 ? 9.562 6.684 8.164 1 98.81 50 TYR B O 1
ATOM 1440 N N . TYR B 1 51 ? 7.578 7.867 7.875 1 98.75 51 TYR B N 1
ATOM 1441 C CA . TYR B 1 51 ? 6.711 6.746 8.211 1 98.75 51 TYR B CA 1
ATOM 1442 C C . TYR B 1 51 ? 5.738 6.445 7.078 1 98.75 51 TYR B C 1
ATOM 1444 O O . TYR B 1 51 ? 5.246 7.359 6.418 1 98.75 51 TYR B O 1
ATOM 1452 N N . ILE B 1 52 ? 5.555 5.188 6.859 1 98.69 52 ILE B N 1
ATOM 1453 C CA . ILE B 1 52 ? 4.484 4.738 5.98 1 98.69 52 ILE B CA 1
ATOM 1454 C C . ILE B 1 52 ? 3.424 3.992 6.789 1 98.69 52 ILE B C 1
ATOM 1456 O O . ILE B 1 52 ? 3.734 3.018 7.48 1 98.69 52 ILE B O 1
ATOM 1460 N N . LEU B 1 53 ? 2.223 4.426 6.688 1 98.56 53 LEU B N 1
ATOM 1461 C CA . LEU B 1 53 ? 1.124 3.824 7.438 1 98.56 53 LEU B CA 1
ATOM 1462 C C . LEU B 1 53 ? 0.058 3.277 6.492 1 98.56 53 LEU B C 1
ATOM 1464 O O . LEU B 1 53 ? -0.252 3.898 5.473 1 98.56 53 LEU B O 1
ATOM 1468 N N . ASP B 1 54 ? -0.506 2.16 6.816 1 98.12 54 ASP B N 1
ATOM 1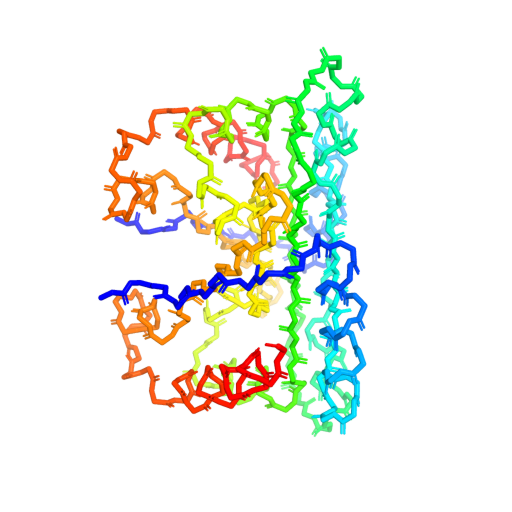469 C CA . ASP B 1 54 ? -1.763 1.68 6.25 1 98.12 54 ASP B CA 1
ATOM 1470 C C . ASP B 1 54 ? -2.922 1.903 7.219 1 98.12 54 ASP B C 1
ATOM 1472 O O . ASP B 1 54 ? -2.875 1.453 8.367 1 98.12 54 ASP B O 1
ATOM 1476 N N . VAL B 1 55 ? -3.928 2.613 6.758 1 98.31 55 VAL B N 1
ATOM 1477 C CA . VAL B 1 55 ? -5.07 2.871 7.625 1 98.31 55 VAL B CA 1
ATOM 1478 C C . VAL B 1 55 ? -6.352 2.369 6.961 1 98.31 55 VAL B C 1
ATOM 1480 O O . VAL B 1 55 ? -6.445 2.328 5.734 1 98.31 55 VAL B O 1
ATOM 1483 N N . CYS B 1 56 ? -7.27 2.041 7.82 1 97.69 56 CYS B N 1
ATOM 1484 C CA . CYS B 1 56 ? -8.477 1.493 7.219 1 97.69 56 CYS B CA 1
ATOM 1485 C C . CYS B 1 56 ? -9.688 1.708 8.125 1 97.69 56 CYS B C 1
ATOM 1487 O O . CYS B 1 56 ? -9.539 1.808 9.344 1 97.69 56 CYS B O 1
ATOM 1489 N N . PHE B 1 57 ? -10.734 1.9 7.516 1 97.81 57 PHE B N 1
ATOM 1490 C CA . PHE B 1 57 ? -12.07 1.759 8.086 1 97.81 57 PHE B CA 1
ATOM 1491 C C . PHE B 1 57 ? -12.727 0.462 7.621 1 97.81 57 PHE B C 1
ATOM 1493 O O . PHE B 1 57 ? -13.164 0.358 6.477 1 97.81 57 PHE B O 1
ATOM 1500 N N . PRO B 1 58 ? -12.891 -0.562 8.562 1 96.56 58 PRO B N 1
ATOM 1501 C CA . PRO B 1 58 ? -13.242 -1.917 8.133 1 96.56 58 PRO B CA 1
ATOM 1502 C C . PRO B 1 58 ? -14.523 -1.957 7.293 1 96.56 58 PRO B C 1
ATOM 1504 O O . PRO B 1 58 ? -14.555 -2.604 6.242 1 96.56 58 PRO B O 1
ATOM 1507 N N . PRO B 1 59 ? -15.562 -1.247 7.637 1 97.12 59 PRO B N 1
ATOM 1508 C CA . PRO B 1 59 ? -16.719 -1.232 6.746 1 97.12 59 PRO B CA 1
ATOM 1509 C C . PRO B 1 59 ? -16.391 -0.742 5.34 1 97.12 59 PRO B C 1
ATOM 1511 O O . PRO B 1 59 ? -16.984 -1.194 4.363 1 97.12 59 PRO B O 1
ATOM 1514 N N . ALA B 1 60 ? -15.492 0.199 5.195 1 96.94 60 ALA B N 1
ATOM 1515 C CA . ALA B 1 60 ? -15.047 0.688 3.891 1 96.94 60 ALA B CA 1
ATOM 1516 C C . ALA B 1 60 ? -14.43 -0.437 3.064 1 96.94 60 ALA B C 1
ATOM 1518 O O . ALA B 1 60 ? -14.703 -0.556 1.867 1 96.94 60 ALA B O 1
ATOM 1519 N N . ALA B 1 61 ? -13.547 -1.22 3.729 1 96.94 61 ALA B N 1
ATOM 1520 C CA . ALA B 1 61 ? -12.891 -2.324 3.033 1 96.94 61 ALA B CA 1
ATOM 1521 C C . ALA B 1 61 ? -13.922 -3.266 2.412 1 96.94 61 ALA B C 1
ATOM 1523 O O . ALA B 1 61 ? -13.773 -3.693 1.265 1 96.94 61 ALA B O 1
ATOM 1524 N N . VAL B 1 62 ? -14.992 -3.5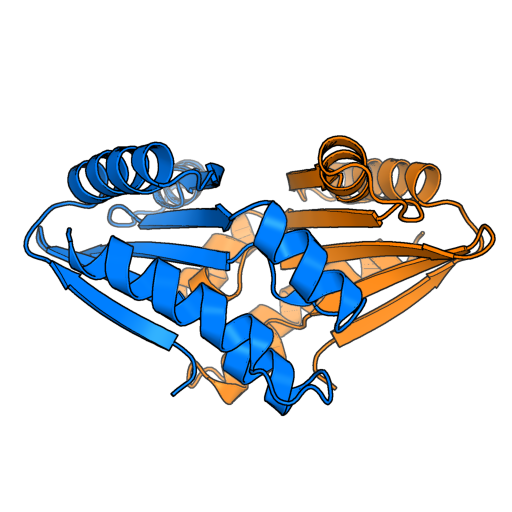55 3.143 1 97.88 62 VAL B N 1
ATOM 1525 C CA . VAL B 1 62 ? -16.047 -4.461 2.684 1 97.88 62 VAL B CA 1
ATOM 1526 C C . VAL B 1 62 ? -16.734 -3.871 1.456 1 97.88 62 VAL B C 1
ATOM 1528 O O . VAL B 1 62 ? -16.875 -4.547 0.435 1 97.88 62 VAL B O 1
ATOM 1531 N N . GLU B 1 63 ? -17.125 -2.621 1.566 1 97.81 63 GLU B N 1
ATOM 1532 C CA . GLU B 1 63 ? -17.812 -1.963 0.466 1 97.81 63 GLU B CA 1
ATOM 1533 C C . GLU B 1 63 ? -16.938 -1.867 -0.772 1 97.81 63 GLU B C 1
ATOM 1535 O O . GLU B 1 63 ? -17.391 -2.086 -1.893 1 97.81 63 GLU B O 1
ATOM 1540 N N . LEU B 1 64 ? -15.695 -1.549 -0.605 1 97.94 64 LEU B N 1
ATOM 1541 C CA . LEU B 1 64 ? -14.758 -1.355 -1.709 1 97.94 64 LEU B CA 1
ATOM 1542 C C . LEU B 1 64 ? -14.5 -2.67 -2.436 1 97.94 64 LEU B C 1
ATOM 1544 O O . LEU B 1 64 ? -14.531 -2.721 -3.666 1 97.94 64 LEU B O 1
ATOM 1548 N N . ILE B 1 65 ? -14.234 -3.736 -1.662 1 97.88 65 ILE B N 1
ATOM 1549 C CA . ILE B 1 65 ? -13.914 -5.027 -2.258 1 97.88 65 ILE B CA 1
ATOM 1550 C C . ILE B 1 65 ? -15.141 -5.594 -2.961 1 97.88 65 ILE B C 1
ATOM 1552 O O . ILE B 1 65 ? -15.031 -6.219 -4.02 1 97.88 65 ILE B O 1
ATOM 1556 N N . ARG B 1 66 ? -16.328 -5.309 -2.42 1 96.19 66 ARG B N 1
ATOM 1557 C CA . ARG B 1 66 ? -17.562 -5.73 -3.08 1 96.19 66 ARG B CA 1
ATOM 1558 C C . ARG B 1 66 ? -17.75 -5.004 -4.41 1 96.19 66 ARG B C 1
ATOM 1560 O O . ARG B 1 66 ? -18.281 -5.57 -5.363 1 96.19 66 ARG B O 1
ATOM 1567 N N . ASP B 1 67 ? -17.297 -3.787 -4.434 1 96 67 ASP B N 1
ATOM 1568 C CA . ASP B 1 67 ? -17.406 -2.99 -5.652 1 96 67 ASP B CA 1
ATOM 1569 C C . ASP B 1 67 ? -16.422 -3.48 -6.715 1 96 67 ASP B C 1
ATOM 1571 O O . ASP B 1 67 ? -16.75 -3.514 -7.902 1 96 67 ASP B O 1
ATOM 1575 N N . SER B 1 68 ? -15.203 -3.824 -6.301 1 96.88 68 SER B N 1
ATOM 1576 C CA . SER B 1 68 ? -14.164 -4.379 -7.164 1 96.88 68 SER B CA 1
ATOM 1577 C C . SER B 1 68 ? -13.227 -5.289 -6.383 1 96.88 68 SER B C 1
ATOM 1579 O O . SER B 1 68 ? -12.492 -4.824 -5.504 1 96.88 68 SER B O 1
ATOM 1581 N N . ILE B 1 69 ? -13.188 -6.504 -6.832 1 97.06 69 ILE B N 1
ATOM 1582 C CA . ILE B 1 69 ? -12.398 -7.488 -6.102 1 97.06 69 ILE B CA 1
ATOM 1583 C C . ILE B 1 69 ? -10.914 -7.129 -6.191 1 97.06 69 ILE B C 1
ATOM 1585 O O . ILE B 1 69 ? -10.133 -7.488 -5.312 1 97.06 69 ILE B O 1
ATOM 1589 N N . ASP B 1 70 ? -10.5 -6.324 -7.203 1 97.81 70 ASP B N 1
ATOM 1590 C CA . ASP B 1 70 ? -9.094 -6.02 -7.441 1 97.81 70 ASP B CA 1
ATOM 1591 C C . ASP B 1 70 ? -8.656 -4.789 -6.652 1 97.81 70 ASP B C 1
ATOM 1593 O O . ASP B 1 70 ? -7.48 -4.422 -6.66 1 97.81 70 ASP B O 1
ATOM 1597 N N . ILE B 1 71 ? -9.578 -4.164 -5.922 1 98.25 71 ILE B N 1
ATOM 1598 C CA . ILE B 1 71 ? -9.273 -2.914 -5.238 1 98.25 71 ILE B CA 1
ATOM 1599 C C . ILE B 1 71 ? -8.25 -3.164 -4.137 1 98.25 71 ILE B C 1
ATOM 1601 O O . ILE B 1 71 ? -7.625 -2.225 -3.633 1 98.25 71 ILE B O 1
ATOM 1605 N N . GLY B 1 72 ? -8 -4.445 -3.715 1 98.12 72 GLY B N 1
ATOM 1606 C CA . GLY B 1 72 ? -6.957 -4.805 -2.768 1 98.12 72 GLY B CA 1
ATOM 1607 C C . GLY B 1 72 ? -5.574 -4.371 -3.211 1 98.12 72 GLY B C 1
ATOM 1608 O O . GLY B 1 72 ? -4.664 -4.242 -2.387 1 98.12 72 GLY B O 1
ATOM 1609 N N . ALA B 1 73 ? -5.387 -4.156 -4.477 1 97.81 73 ALA B N 1
ATOM 1610 C CA . ALA B 1 73 ? -4.133 -3.664 -5.043 1 97.81 73 ALA B CA 1
ATOM 1611 C C . ALA B 1 73 ? -3.84 -2.24 -4.578 1 97.81 73 ALA B C 1
ATOM 1613 O O . ALA B 1 73 ? -2.705 -1.768 -4.676 1 97.81 73 ALA B O 1
ATOM 1614 N N . PHE B 1 74 ? -4.902 -1.538 -4.031 1 97.44 74 PHE B N 1
ATOM 1615 C CA . PHE B 1 74 ? -4.727 -0.123 -3.727 1 97.44 74 PHE B CA 1
ATOM 1616 C C . PHE B 1 74 ? -5.172 0.184 -2.301 1 97.44 74 PHE B C 1
ATOM 1618 O O . PHE B 1 74 ? -5.16 1.342 -1.878 1 97.44 74 PHE B O 1
ATOM 1625 N N . ILE B 1 75 ? -5.625 -0.812 -1.594 1 97.25 75 ILE B N 1
ATOM 1626 C CA . ILE B 1 75 ? -5.984 -0.655 -0.189 1 97.25 75 ILE B CA 1
ATOM 1627 C C . ILE B 1 75 ? -5.168 -1.624 0.665 1 97.25 75 ILE B C 1
ATOM 1629 O O . ILE B 1 75 ? -4.68 -2.641 0.165 1 97.25 75 ILE B O 1
ATOM 1633 N N . PRO B 1 76 ? -5.062 -1.371 2.033 1 97.31 76 PRO B N 1
ATOM 1634 C CA . PRO B 1 76 ? -5.637 -0.258 2.791 1 97.31 76 PRO B CA 1
ATOM 1635 C C . PRO B 1 76 ? -5.09 1.1 2.354 1 97.31 76 PRO B C 1
ATOM 1637 O O . PRO B 1 76 ? -4.125 1.162 1.587 1 97.31 76 PRO B O 1
ATOM 1640 N N . CYS B 1 77 ? -5.785 2.111 2.773 1 97.5 77 CYS B N 1
ATOM 1641 C CA . CYS B 1 77 ? -5.344 3.459 2.432 1 97.5 77 CYS B CA 1
ATOM 1642 C C . CYS B 1 77 ? -3.998 3.773 3.072 1 97.5 77 CYS B C 1
ATOM 1644 O O . CYS B 1 77 ? -3.805 3.541 4.266 1 97.5 77 CYS B O 1
ATOM 1646 N N . LYS B 1 78 ? -3.135 4.367 2.309 1 98.38 78 LYS B N 1
ATOM 1647 C CA . LYS B 1 78 ? -1.772 4.66 2.746 1 98.38 78 LYS B CA 1
ATOM 1648 C C . LYS B 1 78 ? -1.623 6.129 3.137 1 98.38 78 LYS B C 1
ATOM 1650 O O . LYS B 1 78 ? -2.184 7.012 2.484 1 98.38 78 LYS B O 1
ATOM 1655 N N . LEU B 1 79 ? -0.908 6.371 4.242 1 98.81 79 LEU B N 1
ATOM 1656 C CA . LEU B 1 79 ? -0.417 7.691 4.629 1 98.81 79 LEU B CA 1
ATOM 1657 C C . LEU B 1 79 ? 1.1 7.68 4.789 1 98.81 79 LEU B C 1
ATOM 1659 O O . LEU B 1 79 ? 1.654 6.781 5.426 1 98.81 79 LEU B O 1
ATOM 1663 N N . VAL B 1 80 ? 1.723 8.633 4.207 1 98.88 80 VAL B N 1
ATOM 1664 C CA . VAL B 1 80 ? 3.164 8.789 4.359 1 98.88 80 VAL B CA 1
ATOM 1665 C C . VAL B 1 80 ? 3.467 10.078 5.121 1 98.88 80 VAL B C 1
ATOM 1667 O O . VAL B 1 80 ? 2.955 11.141 4.777 1 98.88 80 VAL B O 1
ATOM 1670 N N . LEU B 1 81 ? 4.188 9.953 6.172 1 98.94 81 LEU B N 1
ATOM 1671 C CA . LEU B 1 81 ? 4.664 11.102 6.934 1 98.94 81 LEU B CA 1
ATOM 1672 C C . LEU B 1 81 ? 6.133 11.383 6.637 1 98.94 81 LEU B C 1
ATOM 1674 O O . LEU B 1 81 ? 7 10.555 6.93 1 98.94 81 LEU B O 1
ATOM 1678 N N . ILE B 1 82 ? 6.379 12.539 6.035 1 98.88 82 ILE B N 1
ATOM 1679 C CA . ILE B 1 82 ? 7.734 12.922 5.66 1 98.88 82 ILE B CA 1
ATOM 1680 C C . ILE B 1 82 ? 8.141 14.195 6.406 1 98.88 82 ILE B C 1
ATOM 1682 O O . ILE B 1 82 ? 7.598 15.273 6.152 1 98.88 82 ILE B O 1
ATOM 1686 N N . GLU B 1 83 ? 9.102 14.07 7.277 1 98.81 83 GLU B N 1
ATOM 1687 C CA . GLU B 1 83 ? 9.508 15.234 8.055 1 98.81 83 GLU B CA 1
ATOM 1688 C C . GLU B 1 83 ? 10.695 15.945 7.414 1 98.81 83 GLU B C 1
ATOM 1690 O O . GLU B 1 83 ? 11.648 15.297 6.98 1 98.81 83 GLU B O 1
ATOM 1695 N N . ASN B 1 84 ? 10.586 17.172 7.258 1 97.81 84 ASN B N 1
ATOM 1696 C CA . ASN B 1 84 ? 11.68 18.062 6.863 1 97.81 84 ASN B CA 1
ATOM 1697 C C . ASN B 1 84 ? 11.688 19.344 7.684 1 97.81 84 ASN B C 1
ATOM 1699 O O . ASN B 1 84 ? 10.695 20.078 7.707 1 97.81 84 ASN B O 1
ATOM 1703 N N . ASP B 1 85 ? 12.828 19.609 8.359 1 96.44 85 ASP B N 1
ATOM 1704 C CA . ASP B 1 85 ? 13.062 20.859 9.094 1 96.44 85 ASP B CA 1
ATOM 1705 C C . ASP B 1 85 ? 11.938 21.125 10.094 1 96.44 85 ASP B C 1
ATOM 1707 O O . ASP B 1 85 ? 11.352 22.203 10.102 1 96.44 85 ASP B O 1
ATOM 1711 N N . GLY B 1 86 ? 11.531 20.141 10.766 1 96.5 86 GLY B N 1
ATOM 1712 C CA . GLY B 1 86 ? 10.57 20.281 11.852 1 96.5 86 GLY B CA 1
ATOM 1713 C C . GLY B 1 86 ? 9.133 20.297 11.383 1 96.5 86 GLY B C 1
ATOM 1714 O O . GLY B 1 86 ? 8.211 20.422 12.188 1 96.5 86 GLY B O 1
ATOM 1715 N N . LYS B 1 87 ? 8.969 20.25 10.078 1 98.69 87 LYS B N 1
ATOM 1716 C CA . LYS B 1 87 ? 7.629 20.156 9.508 1 98.69 87 LYS B CA 1
ATOM 1717 C C . LYS B 1 87 ? 7.383 18.781 8.906 1 98.69 87 LYS B C 1
ATOM 1719 O O . LYS B 1 87 ? 8.32 18.109 8.461 1 98.69 87 LYS B O 1
ATOM 1724 N N . THR B 1 88 ? 6.141 18.375 8.945 1 98.88 88 THR B N 1
ATOM 1725 C CA . THR B 1 88 ? 5.812 17.062 8.406 1 98.88 88 THR B CA 1
ATOM 1726 C C . THR B 1 88 ? 4.816 17.188 7.258 1 98.88 88 THR B C 1
ATOM 1728 O O . THR B 1 88 ? 3.76 17.812 7.41 1 98.88 88 THR B O 1
ATOM 1731 N N . ARG B 1 89 ? 5.195 16.688 6.121 1 98.88 89 ARG B N 1
ATOM 1732 C CA . ARG B 1 89 ? 4.297 16.516 4.984 1 98.88 89 ARG B CA 1
ATOM 1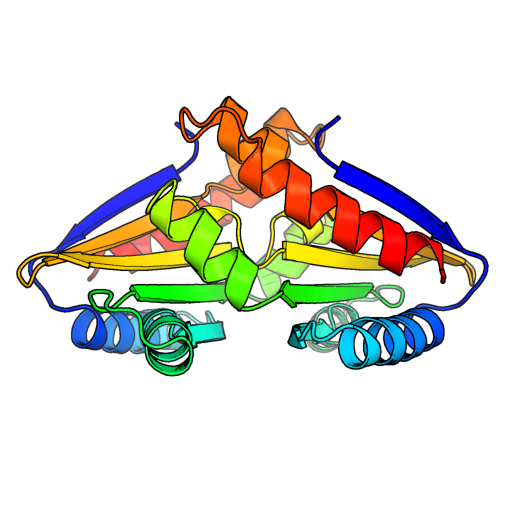733 C C . ARG B 1 89 ? 3.551 15.195 5.055 1 98.88 89 ARG B C 1
ATOM 1735 O O . ARG B 1 89 ? 4.164 14.141 5.242 1 98.88 89 ARG B O 1
ATOM 1742 N N . ILE B 1 90 ? 2.244 15.258 5.051 1 98.88 90 ILE B N 1
ATOM 1743 C CA . ILE B 1 90 ? 1.382 14.086 4.969 1 98.88 90 ILE B CA 1
ATOM 1744 C C . ILE B 1 90 ? 0.976 13.844 3.516 1 98.88 90 ILE B C 1
ATOM 1746 O O . ILE B 1 90 ? 0.399 14.727 2.873 1 98.88 90 ILE B O 1
ATOM 1750 N N . LEU B 1 91 ? 1.374 12.75 2.986 1 98.75 91 LEU B N 1
ATOM 1751 C CA . LEU B 1 91 ? 1.082 12.359 1.612 1 98.75 91 LEU B CA 1
ATOM 1752 C C . LEU B 1 91 ? 0.135 11.164 1.576 1 98.75 91 LEU B C 1
ATOM 1754 O O . LEU B 1 91 ? 0.386 10.148 2.229 1 98.75 91 LEU B O 1
ATOM 1758 N N . MET B 1 92 ? -0.987 11.289 0.867 1 98.69 92 MET B N 1
ATOM 1759 C CA . MET B 1 92 ? -1.98 10.227 0.772 1 98.69 92 MET B CA 1
ATOM 1760 C C . MET B 1 92 ? -2.363 9.961 -0.681 1 98.69 92 MET B C 1
ATOM 1762 O O . MET B 1 92 ? -3.096 10.75 -1.284 1 98.69 92 MET B O 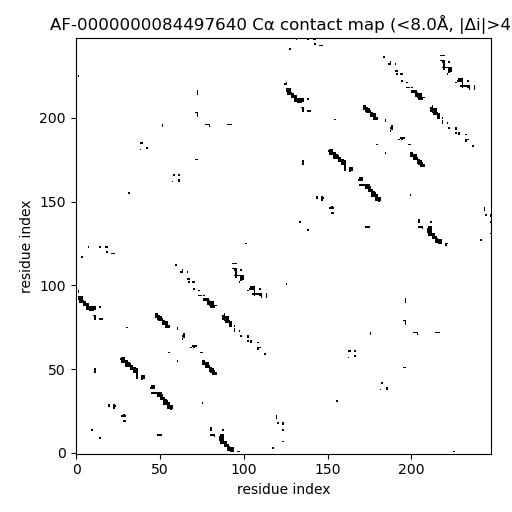1
ATOM 1766 N N . PRO B 1 93 ? -1.872 8.867 -1.291 1 98.44 93 PRO B N 1
ATOM 1767 C CA . PRO B 1 93 ? -2.408 8.508 -2.605 1 98.44 93 PRO B CA 1
ATOM 1768 C C . PRO B 1 93 ? -3.922 8.312 -2.592 1 98.44 93 PRO B C 1
ATOM 1770 O O . PRO B 1 93 ? -4.477 7.836 -1.599 1 98.44 93 PRO B O 1
ATOM 1773 N N . LYS B 1 94 ? -4.57 8.641 -3.693 1 97.94 94 LYS B N 1
ATOM 1774 C CA . LYS B 1 94 ? -6.027 8.602 -3.768 1 97.94 94 LYS B CA 1
ATOM 1775 C C . LYS B 1 94 ? -6.512 7.324 -4.445 1 97.94 94 LYS B C 1
ATOM 1777 O O . LYS B 1 94 ? -6.512 7.227 -5.672 1 97.94 94 LYS B O 1
ATOM 1782 N N . PRO B 1 95 ? -7.043 6.406 -3.656 1 97.31 95 PRO B N 1
ATOM 1783 C CA . PRO B 1 95 ? -7.547 5.172 -4.258 1 97.31 95 PRO B CA 1
ATOM 1784 C C . PRO B 1 95 ? -8.625 5.422 -5.312 1 97.31 95 PRO B C 1
ATOM 1786 O O . PRO B 1 95 ? -8.773 4.625 -6.242 1 97.31 95 PRO B O 1
ATOM 1789 N N . SER B 1 96 ? -9.359 6.57 -5.164 1 97.69 96 SER B N 1
ATOM 1790 C CA . SER B 1 96 ? -10.414 6.879 -6.125 1 97.69 96 SER B CA 1
ATOM 1791 C C . SER B 1 96 ? -9.844 7.082 -7.527 1 97.69 96 SER B C 1
ATOM 1793 O O . SER B 1 96 ? -10.453 6.68 -8.516 1 97.69 96 SER B O 1
ATOM 1795 N N . VAL B 1 97 ? -8.703 7.684 -7.617 1 97.44 97 VAL B N 1
ATOM 1796 C CA . VAL B 1 97 ? -8.031 7.902 -8.891 1 97.44 97 VAL B CA 1
ATOM 1797 C C . VAL B 1 97 ? -7.633 6.562 -9.5 1 97.44 97 VAL B C 1
ATOM 1799 O O . VAL B 1 97 ? -7.875 6.312 -10.688 1 97.44 97 VAL B O 1
ATOM 1802 N N . PHE B 1 98 ? -7.102 5.672 -8.641 1 96.88 98 PHE B N 1
ATOM 1803 C CA . PHE B 1 98 ? -6.633 4.379 -9.133 1 96.88 98 PHE B CA 1
ATOM 1804 C C . PHE B 1 98 ? -7.809 3.492 -9.531 1 96.88 98 PHE B C 1
ATOM 1806 O O . PHE B 1 98 ? -7.734 2.768 -10.523 1 96.88 98 PHE B O 1
ATOM 1813 N N . SER B 1 99 ? -8.891 3.592 -8.75 1 96.62 99 SER B N 1
ATOM 1814 C CA . SER B 1 99 ? -10.102 2.863 -9.102 1 96.62 99 SER B CA 1
ATOM 1815 C C . SER B 1 99 ? -10.609 3.25 -10.484 1 96.62 99 SER B C 1
ATOM 1817 O O . SER B 1 99 ? -10.969 2.385 -11.289 1 96.62 99 SER B O 1
ATOM 1819 N N . ARG B 1 100 ? -10.586 4.52 -10.789 1 96.62 100 ARG B N 1
ATOM 1820 C CA . ARG B 1 100 ? -11.086 5.027 -12.07 1 96.62 100 ARG B CA 1
ATOM 1821 C C . ARG B 1 100 ? -10.133 4.676 -13.203 1 96.62 100 ARG B C 1
ATOM 1823 O O . ARG B 1 100 ? -10.57 4.258 -14.281 1 96.62 100 ARG B O 1
ATOM 1830 N N . GLU B 1 101 ? -8.93 4.809 -12.891 1 96.38 101 GLU B N 1
ATOM 1831 C CA . GLU B 1 101 ? -7.945 4.723 -13.961 1 96.38 101 GLU B CA 1
ATOM 1832 C C . GLU B 1 101 ? -7.617 3.27 -14.297 1 96.38 101 GLU B C 1
ATOM 1834 O O . GLU B 1 101 ? -7.348 2.938 -15.453 1 96.38 101 GLU B O 1
ATOM 1839 N N . TYR B 1 102 ? -7.676 2.41 -13.234 1 96.38 102 TYR B N 1
ATOM 1840 C CA . TYR B 1 102 ? -7.09 1.101 -13.5 1 96.38 102 TYR B CA 1
ATOM 1841 C C . TYR B 1 102 ? -8.109 -0.008 -13.266 1 96.38 102 TYR B C 1
ATOM 1843 O O . TYR B 1 102 ? -7.941 -1.128 -13.758 1 96.38 102 TYR B O 1
ATOM 1851 N N . LEU B 1 103 ? -9.164 0.261 -12.492 1 96.25 103 LEU B N 1
ATOM 1852 C CA . LEU B 1 103 ? -10.047 -0.83 -12.094 1 96.25 103 LEU B CA 1
ATOM 1853 C C . LEU B 1 103 ? -11.406 -0.705 -12.773 1 96.25 103 LEU B C 1
ATOM 1855 O O . LEU B 1 103 ? -12.352 -1.409 -12.414 1 96.25 103 LEU B O 1
ATOM 1859 N N . ASN B 1 104 ? -11.594 0.141 -13.719 1 93 104 ASN B N 1
ATOM 1860 C CA . ASN B 1 104 ? -12.844 0.358 -14.445 1 93 104 ASN B CA 1
ATOM 1861 C C . ASN B 1 104 ? -13.992 0.651 -13.484 1 93 104 ASN B C 1
ATOM 1863 O O . ASN B 1 104 ? -15.109 0.167 -13.688 1 93 104 ASN B O 1
ATOM 1867 N N . SER B 1 105 ? -13.758 1.146 -12.352 1 93.69 105 SER B N 1
ATOM 1868 C CA . SER B 1 105 ? -14.742 1.634 -11.383 1 93.69 105 SER B CA 1
ATOM 1869 C C . SER B 1 105 ? -14.867 3.152 -11.453 1 93.69 105 SER B C 1
ATOM 1871 O O . SER B 1 105 ? -13.938 3.842 -11.875 1 93.69 105 SER B O 1
ATOM 1873 N N . ASP B 1 106 ? -16.062 3.668 -11.156 1 94.69 106 ASP B N 1
ATOM 1874 C CA . ASP B 1 106 ? -16.25 5.117 -11.172 1 94.69 106 ASP B CA 1
ATOM 1875 C C . ASP B 1 106 ? -15.555 5.77 -9.977 1 94.69 106 ASP B C 1
ATOM 1877 O O . ASP B 1 106 ? -15.461 6.996 -9.906 1 94.69 106 ASP B O 1
ATOM 1881 N N . GLY B 1 107 ? -15.102 5.02 -9.086 1 96.12 107 GLY B N 1
ATOM 1882 C CA . GLY B 1 107 ? -14.289 5.488 -7.977 1 96.12 107 GLY B CA 1
ATOM 1883 C C . GLY B 1 107 ? -15.102 6.184 -6.895 1 96.12 107 GLY B C 1
ATOM 1884 O O . GLY B 1 107 ? -14.531 6.75 -5.957 1 96.12 107 GLY B O 1
ATOM 1885 N N . LYS B 1 108 ? -16.5 6.117 -6.914 1 97.56 108 LYS B N 1
ATOM 1886 C CA . LYS B 1 108 ? -17.344 6.887 -6.004 1 97.56 108 LYS B CA 1
ATOM 1887 C C . LYS B 1 108 ? -17.234 6.363 -4.578 1 97.56 108 LYS B C 1
ATOM 1889 O O . LYS B 1 108 ? -17.203 7.145 -3.625 1 97.56 108 LYS B O 1
ATOM 1894 N N . ILE B 1 109 ? -17.219 5.035 -4.438 1 97.88 109 ILE B N 1
ATOM 1895 C CA . ILE B 1 109 ? -17.109 4.449 -3.107 1 97.88 109 ILE B CA 1
ATOM 1896 C C . ILE B 1 109 ? -15.75 4.805 -2.5 1 97.88 109 ILE B C 1
ATOM 1898 O O . ILE B 1 109 ? -15.664 5.176 -1.327 1 97.88 109 ILE B O 1
ATOM 1902 N N . ALA B 1 110 ? -14.68 4.664 -3.312 1 97.69 110 ALA B N 1
ATOM 1903 C CA . ALA B 1 110 ? -13.344 5.043 -2.848 1 97.69 110 ALA B CA 1
ATOM 1904 C C . ALA B 1 110 ? -13.297 6.52 -2.469 1 97.69 110 ALA B C 1
ATOM 1906 O O . ALA B 1 110 ? -12.68 6.891 -1.466 1 97.69 110 ALA B O 1
ATOM 1907 N N . GLU B 1 111 ? -13.93 7.352 -3.25 1 97.81 111 GLU B N 1
ATOM 1908 C CA . GLU B 1 111 ? -13.953 8.789 -3.006 1 97.81 111 GLU B CA 1
ATOM 1909 C C . GLU B 1 111 ? -14.656 9.117 -1.692 1 97.81 111 GLU B C 1
ATOM 1911 O O . GLU B 1 111 ? -14.258 10.047 -0.986 1 97.81 111 GLU B O 1
ATOM 1916 N N . LYS B 1 112 ? -15.719 8.414 -1.458 1 98.19 112 LYS B N 1
ATOM 1917 C CA . LYS B 1 112 ? -16.469 8.578 -0.214 1 98.19 112 LYS B CA 1
ATOM 1918 C C . LYS B 1 112 ? -15.555 8.422 0.999 1 98.19 112 LYS B C 1
ATOM 1920 O O . LYS B 1 112 ? -15.484 9.312 1.848 1 98.19 112 LYS B O 1
ATOM 1925 N N . TYR B 1 113 ? -14.805 7.367 1.076 1 97.94 113 TYR B N 1
ATOM 1926 C CA . TYR B 1 113 ? -13.977 7.066 2.242 1 97.94 113 TYR B CA 1
ATOM 1927 C C . TYR B 1 113 ? -12.695 7.887 2.229 1 97.94 113 TYR B C 1
ATOM 1929 O O . TYR B 1 113 ? -12.18 8.266 3.283 1 97.94 113 TYR B O 1
ATOM 1937 N N . GLU B 1 114 ? -12.164 8.133 1.026 1 97.69 114 GLU B N 1
ATOM 1938 C CA . GLU B 1 114 ? -11.047 9.055 0.854 1 97.69 114 GLU B CA 1
ATOM 1939 C C . GLU B 1 114 ? -11.359 10.422 1.458 1 97.69 114 GLU B C 1
ATOM 1941 O O . GLU B 1 114 ? -10.547 10.977 2.195 1 97.69 114 GLU B O 1
ATOM 1946 N N . SER B 1 115 ? -12.539 10.969 1.145 1 98.38 115 SER B N 1
ATOM 1947 C CA . SER B 1 115 ? -12.961 12.273 1.647 1 98.38 115 SER B CA 1
ATOM 1948 C C . SER B 1 115 ? -13.094 12.258 3.166 1 98.38 115 SER B C 1
ATOM 1950 O O . SER B 1 115 ? -12.719 13.227 3.836 1 98.38 115 SER B O 1
ATOM 1952 N N . ALA B 1 116 ? -13.656 11.203 3.697 1 98.56 116 ALA B N 1
ATOM 1953 C CA . ALA B 1 116 ? -13.789 11.07 5.145 1 98.56 116 ALA B CA 1
ATOM 1954 C C . ALA B 1 116 ? -12.43 11.07 5.828 1 98.56 116 ALA B C 1
ATOM 1956 O O . ALA B 1 116 ? -12.242 11.727 6.855 1 98.56 116 ALA B O 1
ATOM 1957 N N . LEU B 1 117 ? -11.445 10.305 5.293 1 98.69 117 LEU B N 1
ATOM 1958 C CA . LEU B 1 117 ? -10.102 10.242 5.859 1 98.69 117 LEU B CA 1
ATOM 1959 C C . LEU B 1 117 ? -9.414 11.594 5.777 1 98.69 117 LEU B C 1
ATOM 1961 O O . LEU B 1 117 ? -8.742 12.016 6.723 1 98.69 117 LEU B O 1
ATOM 1965 N N . ILE B 1 118 ? -9.586 12.305 4.629 1 98.62 118 ILE B N 1
ATOM 1966 C CA . ILE B 1 118 ? -8.992 13.625 4.43 1 98.62 118 ILE B CA 1
ATOM 1967 C C . ILE B 1 118 ? -9.523 14.594 5.48 1 98.62 118 ILE B C 1
ATOM 1969 O O . ILE B 1 118 ? -8.766 15.391 6.031 1 98.62 118 ILE B O 1
ATOM 1973 N N . GLU B 1 119 ? -10.797 14.492 5.77 1 98.62 119 GLU B N 1
ATOM 1974 C CA . GLU B 1 119 ? -11.391 15.352 6.797 1 98.62 119 GLU B CA 1
ATOM 1975 C C . GLU B 1 119 ? -10.734 15.117 8.156 1 98.62 119 GLU B C 1
ATOM 1977 O O . GLU B 1 119 ? -10.523 16.062 8.914 1 98.62 119 GLU B O 1
ATOM 1982 N N . LEU B 1 120 ? -10.469 13.875 8.484 1 98.62 120 LEU B N 1
ATOM 1983 C CA . LEU B 1 120 ? -9.805 13.555 9.75 1 98.62 120 LEU B CA 1
ATOM 1984 C C . LEU B 1 120 ? -8.375 14.086 9.766 1 98.62 120 LEU B C 1
ATOM 1986 O O . LEU B 1 120 ? -7.934 14.656 10.766 1 98.62 120 LEU B O 1
ATOM 1990 N N . ILE B 1 121 ? -7.645 13.914 8.648 1 98.44 121 ILE B N 1
ATOM 1991 C CA . ILE B 1 121 ? -6.262 14.375 8.547 1 98.44 121 ILE B CA 1
ATOM 1992 C C . ILE B 1 121 ? -6.215 15.891 8.711 1 98.44 121 ILE B C 1
ATOM 1994 O O . ILE B 1 121 ? -5.281 16.422 9.312 1 98.44 121 ILE B O 1
ATOM 1998 N N . ASN B 1 122 ? -7.273 16.578 8.219 1 98.38 122 ASN B N 1
ATOM 1999 C CA . ASN B 1 122 ? -7.332 18.031 8.25 1 98.38 122 ASN B CA 1
ATOM 2000 C C . ASN B 1 122 ? -7.441 18.562 9.68 1 98.38 122 ASN B C 1
ATOM 2002 O O . ASN B 1 122 ? -7.203 19.75 9.93 1 98.38 122 ASN B O 1
ATOM 2006 N N . LYS B 1 123 ? -7.766 17.719 10.57 1 97.88 123 LYS B N 1
ATOM 2007 C CA . LYS B 1 123 ? -7.898 18.109 11.969 1 97.88 123 LYS B CA 1
ATOM 2008 C C . LYS B 1 123 ? -6.539 18.172 12.656 1 97.88 123 LYS B C 1
ATOM 2010 O O . LYS B 1 123 ? -6.41 18.719 13.75 1 97.88 123 LYS B O 1
ATOM 2015 N N . ILE B 1 124 ? -5.586 17.625 12.047 1 97.12 124 ILE B N 1
ATOM 2016 C CA . ILE B 1 124 ? -4.242 17.625 12.617 1 97.12 124 ILE B CA 1
ATOM 2017 C C . ILE B 1 124 ? -3.623 19.016 12.492 1 97.12 124 ILE B C 1
ATOM 2019 O O . ILE B 1 124 ? -3.59 19.594 11.406 1 97.12 124 ILE B O 1
#

pLDDT: mean 97.67, std 1.3, range [89.0, 98.94]

Secondary structure (DSSP, 8-state):
--EEEEEESS-HHHHHHHHHHHHHHTT-EEEEEEEHHHHHHHTT-----EEEEEEE-HHHHHHHHHH-GGGGGT-SEEEEEEEETTEEEEEEE-HHHHHHHHSS---HHHHHHHHHHHHHHTT-/--EEEEEESS-HHHHHHHHHHHHHHTT-EEEEEEEHHHHHHHTT-----EEEEEEE-HHHHHHHHHH-GGGGGT-SEEEEEEEETTEEEEEEE-HHHHHHHHSS---HHHHHHHHHHHHHHTT-